Protein AF-A0A4Q9QMV2-F1 (afdb_monomer)

Foldseek 3Di:
DPPPCLLLNVLLVVLVVVLVVVVVVVVVVCVVDPLSVVLCCLCVVQQVVLLVVLVVLCVCCVVPVVSPVVSLVSLVSNVVSVVCSVVSNCVSCVVCVVVCVVPVVVVVCCVPPVSVVVSLVVSLVVLLPDDLVSLVVSLVVLVVVLVVLVVVLCVQLPVCVPVPLPLLVVLSVVCVVCVDPDDPVSVVSNSVSVVNNVVNVVSVVVSVSSVSSSVSSVVSSVVNVVVVVVD

pLDDT: mean 80.27, std 11.04, range [35.19, 93.5]

Organism: NCBI:txid2487519

Structure (mmCIF, N/CA/C/O backbone):
data_AF-A0A4Q9QMV2-F1
#
_entry.id   AF-A0A4Q9QMV2-F1
#
loop_
_atom_site.group_PDB
_atom_site.id
_atom_site.type_symbol
_atom_site.label_atom_id
_atom_site.label_alt_id
_atom_site.label_comp_id
_atom_site.label_asym_id
_atom_site.label_entity_id
_atom_site.label_seq_id
_atom_site.pdbx_PDB_ins_code
_atom_site.Cartn_x
_atom_site.Cartn_y
_atom_site.Cartn_z
_atom_site.occupancy
_atom_site.B_iso_or_equiv
_atom_site.auth_seq_id
_atom_site.auth_comp_id
_atom_site.auth_asym_id
_atom_site.auth_atom_id
_atom_site.pdbx_PDB_model_num
ATOM 1 N N . MET A 1 1 ? 7.673 20.389 24.199 1.00 35.19 1 MET A N 1
ATOM 2 C CA . MET A 1 1 ? 6.347 20.151 24.806 1.00 35.19 1 MET A CA 1
ATOM 3 C C . MET A 1 1 ? 5.852 18.807 24.309 1.00 35.19 1 MET A C 1
ATOM 5 O O . MET A 1 1 ? 5.567 18.690 23.125 1.00 35.19 1 MET A O 1
ATOM 9 N N . GLN A 1 2 ? 5.853 17.776 25.157 1.00 37.12 2 GLN A N 1
ATOM 10 C CA . GLN A 1 2 ? 5.123 16.549 24.834 1.00 37.12 2 GLN A CA 1
ATOM 11 C C . GLN A 1 2 ? 3.634 16.912 24.875 1.00 37.12 2 GLN A C 1
ATOM 13 O O . GLN A 1 2 ? 3.210 17.491 25.878 1.00 37.12 2 GLN A O 1
ATOM 18 N N . PRO A 1 3 ? 2.860 16.695 23.799 1.00 46.28 3 PRO A N 1
ATOM 19 C CA . PRO A 1 3 ? 1.433 16.962 23.852 1.00 46.28 3 PRO A CA 1
ATOM 20 C C . PRO A 1 3 ? 0.854 16.076 24.954 1.00 46.28 3 PRO A C 1
ATOM 22 O O . PRO A 1 3 ? 1.183 14.891 25.011 1.00 46.28 3 PRO A O 1
ATOM 25 N N . SER A 1 4 ? 0.040 16.647 25.842 1.00 52.25 4 SER A N 1
ATOM 26 C CA . SER A 1 4 ? -0.805 15.873 26.747 1.00 52.25 4 SER A CA 1
ATOM 27 C C . SER A 1 4 ? -1.540 14.839 25.897 1.00 52.25 4 SER A C 1
ATOM 29 O O . SER A 1 4 ? -2.372 15.190 25.058 1.00 52.25 4 SER A O 1
ATOM 31 N N . SER A 1 5 ? -1.134 13.575 25.998 1.00 63.78 5 SER A N 1
ATOM 32 C CA . SER A 1 5 ? -1.599 12.532 25.095 1.00 63.78 5 SER A CA 1
ATOM 33 C C . SER A 1 5 ? -3.078 12.310 25.368 1.00 63.78 5 SER A C 1
ATOM 35 O O . SER A 1 5 ? -3.442 11.721 26.385 1.00 63.78 5 SER A O 1
ATOM 37 N N . ASN A 1 6 ? -3.930 12.852 24.491 1.00 81.38 6 ASN A N 1
ATOM 38 C CA . ASN A 1 6 ? -5.373 12.655 24.546 1.00 81.38 6 ASN A CA 1
ATOM 39 C C . ASN A 1 6 ? -5.628 11.147 24.736 1.00 81.38 6 ASN A C 1
ATOM 41 O O . ASN A 1 6 ? -5.104 10.360 23.941 1.00 81.38 6 ASN A O 1
ATOM 45 N N . PRO A 1 7 ? -6.376 10.732 25.774 1.00 85.12 7 PRO A N 1
ATOM 46 C CA . PRO A 1 7 ? -6.532 9.322 26.120 1.00 85.12 7 PRO A CA 1
ATOM 47 C C . PRO A 1 7 ? -7.096 8.498 24.955 1.00 85.12 7 PRO A C 1
ATOM 49 O O . PRO A 1 7 ? -6.697 7.350 24.780 1.00 85.12 7 PRO A O 1
ATOM 52 N N . PHE A 1 8 ? -7.911 9.107 24.085 1.00 86.88 8 PHE A N 1
ATOM 53 C CA . PHE A 1 8 ? -8.345 8.505 22.823 1.00 86.88 8 PHE A CA 1
ATOM 54 C C . PHE A 1 8 ? -7.158 8.141 21.918 1.00 86.88 8 PHE A C 1
ATOM 56 O O . PHE A 1 8 ? -7.033 7.001 21.487 1.00 86.88 8 PHE A O 1
ATOM 63 N N . ILE A 1 9 ? -6.248 9.086 21.665 1.00 87.25 9 ILE A N 1
ATOM 64 C CA . ILE A 1 9 ? -5.079 8.872 20.797 1.00 87.25 9 ILE A CA 1
ATOM 65 C C . ILE A 1 9 ? -4.132 7.825 21.386 1.00 87.25 9 ILE A C 1
ATOM 67 O O . ILE A 1 9 ? -3.586 7.022 20.633 1.00 87.25 9 ILE A O 1
ATOM 71 N N . THR A 1 10 ? -3.971 7.797 22.710 1.00 88.88 10 THR A N 1
ATOM 72 C CA . THR A 1 10 ? -3.172 6.772 23.397 1.00 88.88 10 THR A CA 1
ATOM 73 C C . THR A 1 10 ? -3.742 5.376 23.149 1.00 88.88 10 THR A C 1
ATOM 75 O O . THR A 1 10 ? -3.008 4.496 22.713 1.00 88.88 10 THR A O 1
ATOM 78 N N . ILE A 1 11 ? -5.060 5.194 23.299 1.00 88.50 11 ILE A N 1
ATOM 79 C CA . ILE A 1 11 ? -5.712 3.899 23.048 1.00 88.50 11 ILE A CA 1
ATOM 80 C C . ILE A 1 11 ? -5.568 3.482 21.575 1.00 88.50 11 ILE A C 1
ATOM 82 O O . ILE A 1 11 ? -5.272 2.325 21.284 1.00 88.50 11 ILE A O 1
ATOM 86 N N . LEU A 1 12 ? -5.714 4.415 20.625 1.00 89.50 12 LEU A N 1
ATOM 87 C CA . LEU A 1 12 ? -5.486 4.117 19.204 1.00 89.50 12 LEU A CA 1
ATOM 88 C C . LEU A 1 12 ? -4.028 3.720 18.922 1.00 89.50 12 LEU A C 1
ATOM 90 O O . LEU A 1 12 ? -3.780 2.834 18.098 1.00 89.50 12 LEU A O 1
ATOM 94 N N . ALA A 1 13 ? -3.069 4.359 19.594 1.00 88.56 13 ALA A N 1
ATOM 95 C CA . ALA A 1 13 ? -1.656 4.024 19.478 1.00 88.56 13 ALA A CA 1
ATOM 96 C C . ALA A 1 13 ? -1.349 2.632 20.056 1.00 88.56 13 ALA A C 1
ATOM 98 O O . ALA A 1 13 ? -0.568 1.890 19.456 1.00 88.56 13 ALA A O 1
ATOM 99 N N . ASP A 1 14 ? -1.990 2.251 21.161 1.00 89.81 14 ASP A N 1
ATOM 100 C CA . ASP A 1 14 ? -1.838 0.928 21.775 1.00 89.81 14 ASP A CA 1
ATOM 101 C C . ASP A 1 14 ? -2.396 -0.179 20.869 1.00 89.81 14 ASP A C 1
ATOM 103 O O . ASP A 1 14 ? -1.679 -1.143 20.573 1.00 89.81 14 ASP A O 1
ATOM 107 N N . ILE A 1 15 ? -3.592 0.027 20.295 1.00 88.56 15 ILE A N 1
ATOM 108 C CA . ILE A 1 15 ? -4.160 -0.845 19.249 1.00 88.56 15 ILE A CA 1
ATOM 109 C C . ILE A 1 15 ? -3.157 -1.010 18.100 1.00 88.56 15 ILE A C 1
ATOM 111 O O . ILE A 1 15 ? -2.916 -2.117 17.610 1.00 88.56 15 ILE A O 1
ATOM 115 N N . GLU A 1 16 ? -2.535 0.089 17.664 1.00 87.81 16 GLU A N 1
ATOM 116 C CA . GLU A 1 16 ? -1.532 0.058 16.606 1.00 87.81 16 GLU A CA 1
ATOM 117 C C . GLU A 1 16 ? -0.294 -0.766 16.983 1.00 87.81 16 GLU A C 1
ATOM 119 O O . GLU A 1 16 ? 0.199 -1.546 16.157 1.00 87.81 16 GLU A O 1
ATOM 124 N N . GLN A 1 17 ? 0.236 -0.586 18.189 1.00 88.7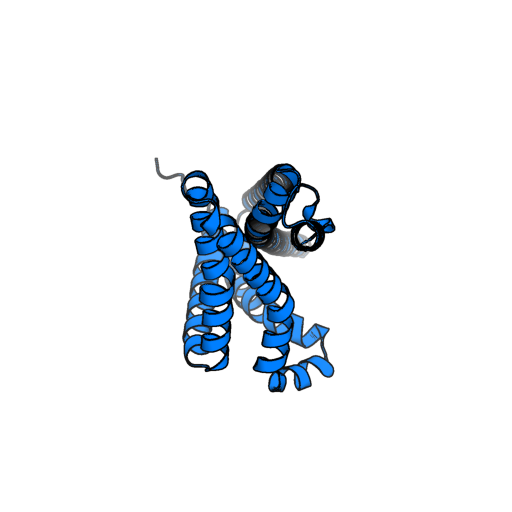5 17 GLN A N 1
ATOM 125 C CA . GLN A 1 17 ? 1.425 -1.300 18.635 1.00 88.75 17 GLN A CA 1
ATOM 126 C C . GLN A 1 17 ? 1.166 -2.796 18.786 1.00 88.75 17 GLN A C 1
ATOM 128 O O . GLN A 1 17 ? 2.011 -3.603 18.380 1.00 88.75 17 GLN A O 1
ATOM 133 N N . GLU A 1 18 ? 0.020 -3.180 19.341 1.00 88.31 18 GLU A N 1
ATOM 134 C CA . GLU A 1 18 ? -0.345 -4.582 19.508 1.00 88.31 18 GLU A CA 1
ATOM 135 C C . GLU A 1 18 ? -0.557 -5.267 18.155 1.00 88.31 18 GLU A C 1
ATOM 137 O O . GLU A 1 18 ? -0.004 -6.343 17.901 1.00 88.31 18 GLU A O 1
ATOM 142 N N . ASP A 1 19 ? -1.211 -4.584 17.214 1.00 85.81 19 ASP A N 1
ATOM 143 C CA . ASP A 1 19 ? -1.347 -5.082 15.850 1.00 85.81 19 ASP A CA 1
ATOM 144 C C . ASP A 1 19 ? 0.027 -5.201 15.151 1.00 85.81 19 ASP A C 1
ATOM 146 O O . ASP A 1 19 ? 0.323 -6.180 14.464 1.00 85.81 19 ASP A O 1
ATOM 150 N N . ARG A 1 20 ? 0.970 -4.281 15.377 1.00 86.50 20 ARG A N 1
ATOM 151 C CA . ARG A 1 20 ? 2.340 -4.446 14.849 1.00 86.50 20 ARG A CA 1
ATOM 152 C C . ARG A 1 20 ? 3.056 -5.659 15.454 1.00 86.50 20 ARG A C 1
ATOM 154 O O . ARG A 1 20 ? 3.740 -6.381 14.721 1.00 86.50 20 ARG A O 1
ATOM 161 N N . LYS A 1 21 ? 2.900 -5.911 16.758 1.00 87.12 21 LYS A N 1
ATOM 162 C CA . LYS A 1 21 ? 3.510 -7.063 17.450 1.00 87.12 21 LYS A CA 1
ATOM 163 C C . LYS A 1 21 ? 2.973 -8.385 16.908 1.00 87.12 21 LYS A C 1
ATOM 165 O O . LYS A 1 21 ? 3.770 -9.260 16.567 1.00 87.12 21 LYS A O 1
ATOM 170 N N . LEU A 1 22 ? 1.659 -8.503 16.744 1.00 84.75 22 LEU A N 1
ATOM 171 C CA . LEU A 1 22 ? 1.045 -9.715 16.212 1.00 84.75 22 LEU A CA 1
ATOM 172 C C . LEU A 1 22 ? 1.383 -9.931 14.717 1.00 84.75 22 LEU A C 1
ATOM 174 O O . LEU A 1 22 ? 1.586 -11.074 14.306 1.00 84.75 22 LEU A O 1
ATOM 178 N N . ILE A 1 23 ? 1.537 -8.865 13.899 1.00 83.44 23 ILE A N 1
ATOM 179 C CA . ILE A 1 23 ? 2.041 -8.995 12.506 1.00 83.44 23 ILE A CA 1
ATOM 180 C C . ILE A 1 23 ? 3.444 -9.587 12.551 1.00 83.44 23 ILE A C 1
ATOM 182 O O . ILE A 1 23 ? 3.756 -10.509 11.797 1.00 83.44 23 ILE A O 1
ATOM 186 N N . LYS A 1 24 ? 4.297 -9.047 13.426 1.00 85.06 24 LYS A N 1
ATOM 187 C CA . LYS A 1 24 ? 5.684 -9.481 13.546 1.00 85.06 24 LYS A CA 1
ATOM 188 C C . LYS A 1 24 ? 5.767 -10.954 13.949 1.00 85.06 24 LYS A C 1
ATOM 190 O O . LYS A 1 24 ? 6.481 -11.693 13.284 1.00 85.06 24 LYS A O 1
ATOM 195 N N . GLN A 1 25 ? 4.985 -11.385 14.940 1.00 84.81 25 GLN A N 1
ATOM 196 C CA . GLN A 1 25 ? 4.924 -12.786 15.370 1.00 84.81 25 GLN A CA 1
ATOM 197 C C . GLN A 1 25 ? 4.447 -13.723 14.254 1.00 84.81 25 GLN A C 1
ATOM 199 O O . GLN A 1 25 ? 5.103 -14.728 13.987 1.00 84.81 25 GLN A O 1
ATOM 204 N N . LYS A 1 26 ? 3.363 -13.369 13.546 1.00 81.38 26 LYS A N 1
ATOM 205 C CA . LYS A 1 26 ? 2.877 -14.152 12.398 1.00 81.38 26 LYS A CA 1
ATOM 206 C C . LYS A 1 26 ? 3.952 -14.269 11.316 1.00 81.38 26 LYS A C 1
ATOM 208 O O . LYS A 1 26 ? 4.245 -15.368 10.855 1.00 81.38 26 LYS A O 1
ATOM 213 N N . ARG A 1 27 ? 4.593 -13.149 10.968 1.00 79.38 27 ARG A N 1
ATOM 214 C CA . ARG A 1 27 ? 5.680 -13.123 9.984 1.00 79.38 27 ARG A CA 1
ATOM 215 C C . ARG A 1 27 ? 6.865 -13.977 10.428 1.00 79.38 27 ARG A C 1
ATOM 217 O O . ARG A 1 27 ? 7.473 -14.643 9.600 1.00 79.38 27 ARG A O 1
ATOM 224 N N . ASP A 1 28 ? 7.207 -13.956 11.711 1.00 83.31 28 ASP A N 1
ATOM 225 C CA . ASP A 1 28 ? 8.304 -14.757 12.252 1.00 83.31 28 ASP A CA 1
ATOM 226 C 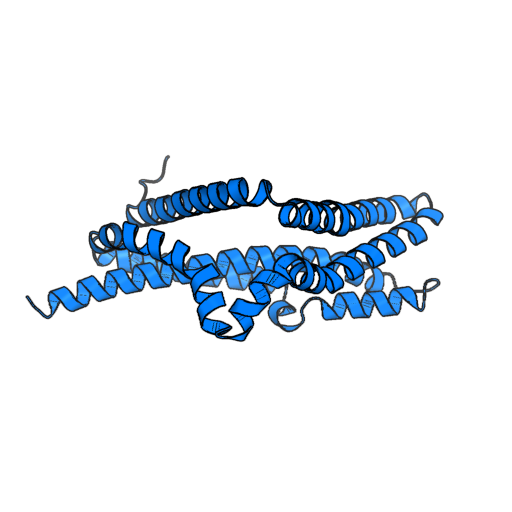C . ASP A 1 28 ? 7.987 -16.264 12.222 1.00 83.31 28 ASP A C 1
ATOM 228 O O . ASP A 1 28 ? 8.883 -17.054 11.929 1.00 83.31 28 ASP A O 1
ATOM 232 N N . GLY A 1 29 ? 6.719 -16.659 12.386 1.00 79.94 29 GLY A N 1
ATOM 233 C CA . GLY A 1 29 ? 6.260 -18.033 12.143 1.00 79.94 29 GLY A CA 1
ATOM 234 C C . GLY A 1 29 ? 6.313 -18.432 10.663 1.00 79.94 29 GLY A C 1
ATOM 235 O O . GLY A 1 29 ? 6.869 -19.475 10.312 1.00 79.94 29 GLY A O 1
ATOM 236 N N . GLU A 1 30 ? 5.812 -17.572 9.772 1.00 77.75 30 GLU A N 1
ATOM 237 C CA . GLU A 1 30 ? 5.759 -17.831 8.325 1.00 77.75 30 GLU A CA 1
ATOM 238 C C . GLU A 1 30 ? 7.142 -17.884 7.665 1.00 77.75 30 GLU A C 1
ATOM 240 O O . GLU A 1 30 ? 7.317 -18.628 6.698 1.00 77.75 30 GLU A O 1
ATOM 245 N N . LYS A 1 31 ? 8.142 -17.170 8.205 1.00 76.88 31 LYS A N 1
ATOM 246 C CA . LYS A 1 31 ? 9.538 -17.184 7.724 1.00 76.88 31 LYS A CA 1
ATOM 247 C C . LYS A 1 31 ? 10.151 -18.580 7.634 1.00 76.88 31 LYS A C 1
ATOM 249 O O . LYS A 1 31 ? 11.047 -18.792 6.816 1.00 76.88 31 LYS A O 1
ATOM 254 N N . SER A 1 32 ? 9.688 -19.514 8.462 1.00 72.56 32 SER A N 1
ATOM 255 C CA . SER A 1 32 ? 10.146 -20.907 8.447 1.00 72.56 32 SER A CA 1
ATOM 256 C C . SER A 1 32 ? 9.692 -21.671 7.192 1.00 72.56 32 SER A C 1
ATOM 258 O O . SER A 1 32 ? 10.317 -22.654 6.788 1.00 72.56 32 SER A O 1
ATOM 260 N N . THR A 1 33 ? 8.649 -21.187 6.515 1.00 81.69 33 THR A N 1
ATOM 261 C CA . THR A 1 33 ? 8.032 -21.856 5.369 1.00 81.69 33 THR A CA 1
ATOM 262 C C . THR A 1 33 ? 8.835 -21.617 4.090 1.00 81.69 33 THR A C 1
ATOM 264 O O . THR A 1 33 ? 9.252 -20.498 3.780 1.00 81.69 33 THR A O 1
ATOM 267 N N . SER A 1 34 ? 9.019 -22.664 3.279 1.00 77.69 34 SER A N 1
ATOM 268 C CA . SER A 1 34 ? 9.632 -22.534 1.945 1.00 77.69 34 SER A CA 1
ATOM 269 C C . SER A 1 34 ? 8.857 -21.550 1.054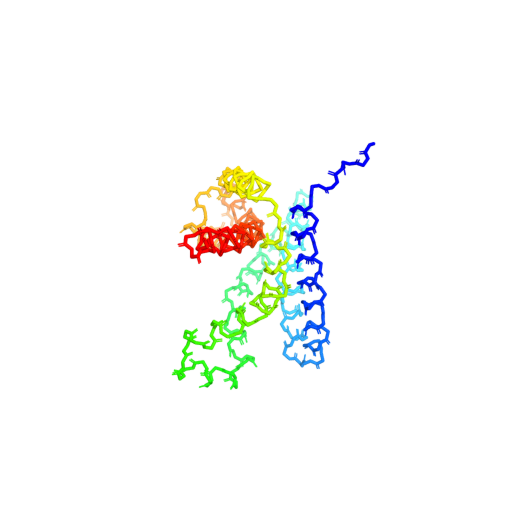 1.00 77.69 34 SER A C 1
ATOM 271 O O . SER A 1 34 ? 9.473 -20.720 0.388 1.00 77.69 34 SER A O 1
ATOM 273 N N . ALA A 1 35 ? 7.522 -21.558 1.145 1.00 79.88 35 ALA A N 1
ATOM 274 C CA . ALA A 1 35 ? 6.646 -20.654 0.407 1.00 79.88 35 ALA A CA 1
ATOM 275 C C . ALA A 1 35 ? 6.961 -19.167 0.665 1.00 79.88 35 ALA A C 1
ATOM 277 O O . ALA A 1 35 ? 7.129 -18.389 -0.273 1.00 79.88 35 ALA A O 1
ATOM 278 N N . TYR A 1 36 ? 7.143 -18.789 1.935 1.00 81.12 36 TYR A N 1
ATOM 279 C CA . TYR A 1 36 ? 7.499 -17.420 2.310 1.00 81.12 36 TYR A CA 1
ATOM 280 C C . TYR A 1 36 ? 8.844 -16.998 1.715 1.00 81.12 36 TYR A C 1
ATOM 282 O O . TYR A 1 36 ? 8.963 -15.900 1.180 1.00 81.12 36 TYR A O 1
ATOM 290 N N . ARG A 1 37 ? 9.865 -17.866 1.773 1.00 83.62 37 ARG A N 1
ATOM 291 C CA . ARG A 1 37 ? 11.194 -17.555 1.218 1.00 83.62 37 ARG A CA 1
ATOM 292 C C . ARG A 1 37 ? 11.129 -17.333 -0.290 1.00 83.62 37 ARG A C 1
ATOM 294 O O . ARG A 1 37 ? 11.682 -16.349 -0.769 1.00 83.62 37 ARG A O 1
ATOM 301 N N . VAL A 1 38 ? 10.436 -18.208 -1.019 1.00 83.75 38 VAL A N 1
ATOM 302 C CA . VAL A 1 38 ? 10.252 -18.075 -2.472 1.00 83.75 38 VAL A CA 1
ATOM 303 C C . VAL A 1 38 ? 9.509 -16.779 -2.800 1.00 83.75 38 VAL A C 1
ATOM 305 O O . VAL A 1 38 ? 10.007 -15.986 -3.593 1.00 83.75 38 VAL A O 1
ATOM 308 N N . GLY A 1 39 ? 8.378 -16.510 -2.139 1.00 83.50 39 GLY A N 1
ATOM 309 C CA . GLY A 1 39 ? 7.616 -15.274 -2.342 1.00 83.50 39 GLY A CA 1
ATOM 310 C C . GLY A 1 39 ? 8.429 -14.017 -2.021 1.00 83.50 39 GLY A C 1
ATOM 311 O O . GLY A 1 39 ? 8.431 -13.066 -2.800 1.00 83.50 39 GLY A O 1
ATOM 312 N N . PHE A 1 40 ? 9.190 -14.037 -0.923 1.00 85.75 40 PHE A N 1
ATOM 313 C CA . PHE A 1 40 ? 10.069 -12.941 -0.523 1.00 85.75 40 PHE A CA 1
ATOM 314 C C . PHE A 1 40 ? 11.148 -12.657 -1.573 1.00 85.75 40 PHE A C 1
ATOM 316 O O . PHE A 1 40 ? 11.318 -11.502 -1.957 1.00 85.75 40 PHE A O 1
ATOM 323 N N . TRP A 1 41 ? 11.850 -13.681 -2.069 1.00 86.56 41 TRP A N 1
ATOM 324 C CA . TRP A 1 41 ? 12.881 -13.514 -3.101 1.00 86.56 41 TRP A CA 1
ATOM 325 C C . TRP A 1 41 ? 12.300 -13.065 -4.445 1.00 86.56 41 TRP A C 1
ATOM 327 O O . TRP A 1 41 ? 12.878 -12.192 -5.090 1.00 86.56 41 TRP A O 1
ATOM 337 N N . VAL A 1 42 ? 11.144 -13.598 -4.848 1.00 86.88 42 VAL A N 1
ATOM 338 C CA . VAL A 1 42 ? 10.453 -13.173 -6.077 1.00 86.88 42 VAL A CA 1
ATOM 339 C C . VAL A 1 42 ? 10.007 -11.714 -5.975 1.00 86.88 42 VAL A C 1
ATOM 341 O O . VAL A 1 42 ? 10.194 -10.950 -6.918 1.00 86.88 42 VAL A O 1
ATOM 344 N N . PHE A 1 43 ? 9.463 -11.293 -4.834 1.00 85.44 43 PHE A N 1
ATOM 345 C CA . PHE A 1 43 ? 9.015 -9.915 -4.654 1.00 85.44 43 PHE A CA 1
ATOM 346 C C . PHE A 1 43 ? 10.190 -8.936 -4.506 1.00 85.44 43 PHE A C 1
ATOM 348 O O . PHE A 1 43 ? 10.294 -7.972 -5.260 1.00 85.44 43 PHE A O 1
ATOM 355 N N . TRP A 1 44 ? 11.102 -9.172 -3.561 1.00 87.25 44 TRP A N 1
ATOM 356 C CA . TRP A 1 44 ? 12.196 -8.238 -3.283 1.00 87.25 44 TRP A CA 1
ATOM 357 C C . TRP A 1 44 ? 13.328 -8.323 -4.299 1.00 87.25 44 TRP A C 1
ATOM 359 O O . TRP A 1 44 ? 13.789 -7.294 -4.779 1.00 87.25 44 TRP A O 1
ATOM 369 N N . GLY A 1 45 ? 13.783 -9.527 -4.638 1.00 84.81 45 GLY A N 1
ATOM 370 C CA . GLY A 1 45 ? 14.844 -9.710 -5.628 1.00 84.81 45 GLY A CA 1
ATOM 371 C C . GLY A 1 45 ? 14.315 -9.546 -7.048 1.00 84.81 45 GLY A C 1
ATOM 372 O O . GLY A 1 45 ? 14.880 -8.801 -7.844 1.00 84.81 45 GLY A O 1
ATOM 373 N N . GLY A 1 46 ? 13.200 -10.214 -7.341 1.00 85.75 46 GLY A N 1
ATOM 374 C CA . GLY A 1 46 ? 12.596 -10.208 -8.665 1.00 85.75 46 GLY A CA 1
ATOM 375 C C . GLY A 1 46 ? 11.957 -8.868 -9.014 1.00 85.75 46 GLY A C 1
ATOM 376 O O . GLY A 1 46 ? 12.409 -8.221 -9.949 1.00 85.75 46 GLY A O 1
ATOM 377 N N . PHE A 1 47 ? 10.931 -8.426 -8.288 1.00 86.81 47 PHE A N 1
ATOM 378 C CA . PHE A 1 47 ? 10.215 -7.193 -8.631 1.00 86.81 47 PHE A CA 1
ATOM 379 C C . PHE A 1 47 ? 10.977 -5.921 -8.218 1.00 86.81 47 PHE A C 1
ATOM 381 O O . PHE A 1 47 ? 11.350 -5.128 -9.084 1.00 86.81 47 PHE A O 1
ATOM 388 N N . VAL A 1 48 ? 11.237 -5.731 -6.919 1.00 87.62 48 VAL A N 1
ATOM 389 C CA . VAL A 1 48 ? 11.852 -4.491 -6.401 1.00 87.62 48 VAL A CA 1
ATOM 390 C C . VAL A 1 48 ? 13.291 -4.339 -6.894 1.00 87.62 48 VAL A C 1
ATOM 392 O O . VAL A 1 48 ? 13.681 -3.258 -7.333 1.00 87.62 48 VAL A O 1
ATOM 395 N N . GLY A 1 49 ? 14.069 -5.423 -6.866 1.00 89.25 49 GLY A N 1
ATOM 396 C CA . GLY A 1 49 ? 15.451 -5.443 -7.333 1.00 89.25 49 GLY A CA 1
ATOM 397 C C . GLY A 1 49 ? 15.567 -5.107 -8.817 1.00 89.25 49 GLY A C 1
ATOM 398 O O . GLY A 1 49 ? 16.323 -4.205 -9.174 1.00 89.25 49 GLY A O 1
ATOM 399 N N . SER A 1 50 ? 14.782 -5.764 -9.682 1.00 90.19 50 SER A N 1
ATOM 400 C CA . SER A 1 50 ? 14.805 -5.455 -11.122 1.00 90.19 50 SER A CA 1
ATOM 401 C C . SER A 1 50 ? 14.347 -4.029 -11.422 1.00 90.19 50 SER A C 1
ATOM 403 O O . SER A 1 50 ? 14.970 -3.370 -12.251 1.00 90.19 50 SER A O 1
ATOM 405 N N . LEU A 1 51 ? 13.330 -3.517 -10.717 1.00 89.12 51 LEU A N 1
ATOM 406 C CA . LEU A 1 51 ? 12.861 -2.140 -10.879 1.00 89.12 51 LEU A CA 1
ATOM 407 C C . LEU A 1 51 ? 13.942 -1.127 -10.482 1.00 89.12 51 LEU A C 1
ATOM 409 O O . LEU A 1 51 ? 14.210 -0.183 -11.221 1.00 89.12 51 LEU A O 1
ATOM 413 N N . ALA A 1 52 ? 14.578 -1.325 -9.326 1.00 90.44 52 ALA A N 1
ATOM 414 C CA . ALA A 1 52 ? 15.611 -0.424 -8.826 1.00 90.44 52 ALA A CA 1
ATOM 415 C C . ALA A 1 52 ? 16.828 -0.398 -9.759 1.00 90.44 52 ALA A C 1
ATOM 417 O O . ALA A 1 52 ? 17.300 0.676 -10.128 1.00 90.44 52 ALA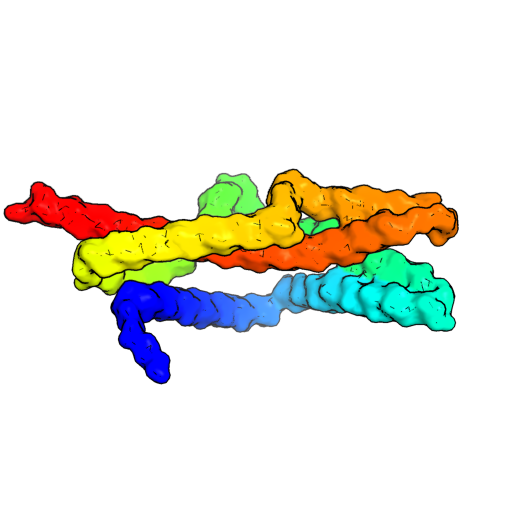 A O 1
ATOM 418 N N . VAL A 1 53 ? 17.302 -1.571 -10.195 1.00 92.31 53 VAL A N 1
ATOM 419 C CA . VAL A 1 53 ? 18.417 -1.657 -11.147 1.00 92.31 53 VAL A CA 1
ATOM 420 C C . VAL A 1 53 ? 18.017 -1.053 -12.494 1.00 92.31 53 VAL A C 1
ATOM 422 O O . VAL A 1 53 ? 18.802 -0.309 -13.072 1.00 92.31 53 VAL A O 1
ATOM 425 N N . SER A 1 54 ? 16.790 -1.287 -12.967 1.00 90.94 54 SER A N 1
ATOM 426 C CA . SER A 1 54 ? 16.267 -0.668 -14.189 1.00 90.94 54 SER A CA 1
ATOM 427 C C . SER A 1 54 ? 16.318 0.863 -14.126 1.00 90.94 54 SER A C 1
ATOM 429 O O . SER A 1 54 ? 16.855 1.488 -15.037 1.00 90.94 54 SER A O 1
ATOM 431 N N . LEU A 1 55 ? 15.856 1.466 -13.025 1.00 89.62 55 LEU A N 1
ATOM 432 C CA . LEU A 1 55 ? 15.899 2.918 -12.816 1.00 89.62 55 LEU A CA 1
ATOM 433 C C . LEU A 1 55 ? 17.332 3.462 -12.799 1.00 89.62 55 LEU A C 1
ATOM 435 O O . LEU A 1 55 ? 17.614 4.478 -13.433 1.00 89.62 55 LEU A O 1
ATOM 439 N N . VAL A 1 56 ? 18.247 2.772 -12.114 1.00 91.50 56 VAL A N 1
ATOM 440 C CA . VAL A 1 56 ? 19.668 3.151 -12.075 1.00 91.50 56 VAL A CA 1
ATOM 441 C C . VAL A 1 56 ? 20.278 3.090 -13.477 1.00 91.50 56 VAL A C 1
ATOM 443 O O . VAL A 1 56 ? 20.932 4.037 -13.908 1.00 91.50 56 VAL A O 1
ATOM 446 N N . LEU A 1 57 ? 20.027 2.015 -14.227 1.00 89.75 57 LEU A N 1
ATOM 447 C CA . LEU A 1 57 ? 20.520 1.872 -15.597 1.00 89.75 57 LEU A CA 1
ATOM 448 C C . LEU A 1 57 ? 19.918 2.915 -16.544 1.00 89.75 57 LEU A C 1
ATOM 450 O O . LEU A 1 57 ? 20.634 3.444 -17.389 1.00 89.75 57 LEU A O 1
ATOM 454 N N . ALA A 1 58 ? 18.632 3.240 -16.392 1.00 86.62 58 ALA A N 1
ATOM 455 C CA . ALA A 1 58 ? 17.976 4.286 -17.169 1.00 86.62 58 ALA A CA 1
ATOM 456 C C . ALA A 1 58 ? 18.595 5.665 -16.898 1.00 86.62 58 ALA A C 1
ATOM 458 O O . ALA A 1 58 ? 18.807 6.428 -17.835 1.00 86.62 58 ALA A O 1
ATOM 459 N N . PHE A 1 59 ? 18.957 5.956 -15.645 1.00 87.44 59 PHE A N 1
ATOM 460 C CA . PHE A 1 59 ? 19.664 7.186 -15.290 1.00 87.44 59 PHE A CA 1
ATOM 461 C C . PHE A 1 59 ? 21.055 7.255 -15.940 1.00 87.44 59 PHE A C 1
ATOM 463 O O . PHE A 1 59 ? 21.422 8.273 -16.522 1.00 87.44 59 PHE A O 1
ATOM 470 N N . PHE A 1 60 ? 21.816 6.155 -15.908 1.00 88.31 60 PHE A N 1
ATOM 471 C CA . PHE A 1 60 ? 23.153 6.104 -16.510 1.00 88.31 60 PHE A CA 1
ATOM 472 C C . PHE A 1 60 ? 23.161 5.983 -18.043 1.00 88.31 60 PHE A C 1
ATOM 474 O O . PHE A 1 60 ? 24.199 6.210 -18.672 1.00 88.31 60 PHE A O 1
ATOM 481 N N . ALA A 1 61 ? 22.019 5.679 -18.663 1.00 85.00 61 ALA A N 1
ATOM 482 C CA . ALA A 1 61 ? 21.892 5.571 -20.113 1.00 85.00 61 ALA A CA 1
ATOM 483 C C . ALA A 1 61 ? 22.215 6.881 -20.852 1.00 85.00 61 ALA A C 1
ATOM 485 O O . ALA A 1 61 ? 22.576 6.834 -22.026 1.00 85.00 61 ALA A O 1
ATOM 486 N N . TRP A 1 62 ? 22.164 8.027 -20.158 1.00 78.44 62 TRP A N 1
ATOM 487 C CA . TRP A 1 62 ? 22.602 9.318 -20.697 1.00 78.44 62 TRP A CA 1
ATOM 488 C C . TRP A 1 62 ? 24.087 9.322 -21.097 1.00 78.44 62 TRP A C 1
ATOM 490 O O . TRP A 1 62 ? 24.464 9.953 -22.081 1.00 78.44 62 TRP A O 1
ATOM 500 N N . TRP A 1 63 ? 24.940 8.602 -20.358 1.00 85.56 63 TRP A N 1
ATOM 501 C CA . TRP A 1 63 ? 26.380 8.515 -20.638 1.00 85.56 63 TRP A CA 1
ATOM 502 C C . TRP A 1 63 ? 26.754 7.304 -21.493 1.00 85.56 63 TRP A C 1
ATOM 504 O O . TRP A 1 63 ? 27.729 7.356 -22.239 1.00 85.56 63 TRP A O 1
ATOM 514 N N . ALA A 1 64 ? 25.993 6.215 -21.394 1.00 86.06 64 ALA A N 1
ATOM 515 C CA . ALA A 1 64 ? 26.228 4.995 -22.155 1.00 86.06 64 ALA A CA 1
ATOM 516 C C . ALA A 1 64 ? 24.903 4.482 -22.747 1.00 86.06 64 ALA A C 1
ATOM 518 O O . ALA A 1 64 ? 24.181 3.733 -22.083 1.00 86.06 64 ALA A O 1
ATOM 519 N N . PRO A 1 65 ? 24.577 4.831 -24.006 1.00 81.00 65 PRO A N 1
ATOM 520 C CA . PRO A 1 65 ? 23.279 4.512 -24.609 1.00 81.00 65 PRO A CA 1
ATOM 521 C C . PRO A 1 65 ? 23.021 3.004 -24.766 1.00 81.00 65 PRO A C 1
ATOM 523 O O . PRO A 1 65 ? 21.873 2.574 -24.861 1.00 81.00 65 PRO A O 1
ATOM 526 N N . SER A 1 66 ? 24.061 2.167 -24.719 1.00 83.25 66 SER A N 1
ATOM 527 C CA . SER A 1 66 ? 23.923 0.706 -24.658 1.00 83.25 66 SER A CA 1
ATOM 528 C C . SER A 1 66 ? 23.171 0.221 -23.408 1.00 83.25 66 SER A C 1
ATOM 530 O O . SER A 1 66 ? 22.496 -0.809 -23.467 1.00 83.25 66 SER A O 1
ATOM 532 N N . LEU A 1 67 ? 23.214 0.976 -22.302 1.00 86.81 67 LEU A N 1
ATOM 533 C CA . LEU A 1 67 ? 22.509 0.661 -21.054 1.00 86.81 67 LEU A CA 1
ATOM 534 C C . LEU A 1 67 ? 20.990 0.864 -21.159 1.00 86.81 67 LEU A C 1
ATOM 536 O O . LEU A 1 67 ? 20.250 0.245 -20.394 1.00 86.81 67 LEU A O 1
ATOM 540 N N . ALA A 1 68 ? 20.506 1.661 -22.120 1.00 82.19 68 ALA A N 1
ATOM 541 C CA . ALA A 1 68 ? 19.075 1.915 -22.305 1.00 82.19 68 ALA A CA 1
ATOM 542 C C . ALA A 1 68 ? 18.297 0.632 -22.644 1.00 82.19 68 ALA A C 1
ATOM 544 O O . ALA A 1 68 ? 17.211 0.387 -22.126 1.00 82.19 68 ALA A O 1
ATOM 545 N N . LYS A 1 69 ? 18.872 -0.242 -23.480 1.00 84.50 69 LYS A N 1
ATOM 546 C CA . LYS A 1 69 ? 18.238 -1.526 -23.820 1.00 84.50 69 LYS A CA 1
ATOM 547 C C . LYS A 1 69 ? 18.159 -2.434 -22.592 1.00 84.50 69 LYS A C 1
ATOM 549 O O . LYS A 1 69 ? 17.131 -3.063 -22.354 1.00 84.50 69 LYS A O 1
ATOM 554 N N . ALA A 1 70 ? 19.220 -2.459 -21.784 1.00 87.56 70 ALA A N 1
ATOM 555 C CA . ALA A 1 70 ? 19.261 -3.244 -20.554 1.00 87.56 70 ALA A CA 1
ATOM 556 C C . ALA A 1 70 ? 18.244 -2.745 -19.511 1.00 87.56 70 ALA A C 1
ATOM 558 O O . ALA A 1 70 ? 17.568 -3.563 -18.887 1.00 87.56 70 ALA A O 1
ATOM 559 N N . SER A 1 71 ? 18.082 -1.425 -19.353 1.00 88.81 71 SER A N 1
ATOM 560 C CA . SER A 1 71 ? 17.104 -0.860 -18.417 1.00 88.81 71 SER A CA 1
ATOM 561 C C . SER A 1 71 ? 15.671 -1.225 -18.802 1.00 88.81 71 SER A C 1
ATOM 563 O O . SER A 1 71 ? 14.922 -1.704 -17.948 1.00 88.81 71 SER A O 1
ATOM 565 N N . ILE A 1 72 ? 15.319 -1.110 -20.087 1.00 85.25 72 ILE A N 1
ATOM 566 C CA . ILE A 1 72 ? 13.993 -1.478 -20.603 1.00 85.25 72 ILE A CA 1
ATOM 567 C C . ILE A 1 72 ? 13.718 -2.972 -20.387 1.00 85.25 72 ILE A C 1
ATOM 569 O O . ILE A 1 72 ? 12.641 -3.327 -19.915 1.00 85.25 72 ILE A O 1
ATOM 573 N N . VAL A 1 73 ? 14.685 -3.855 -20.662 1.00 87.75 73 VAL A N 1
ATOM 574 C CA . VAL A 1 73 ? 14.527 -5.304 -20.428 1.00 87.75 73 VAL A CA 1
ATOM 575 C C . VAL A 1 73 ? 14.283 -5.614 -18.949 1.00 87.75 73 VAL A C 1
ATOM 577 O O . VAL A 1 73 ? 13.418 -6.429 -18.626 1.00 87.75 73 VAL A O 1
ATOM 580 N N . LEU A 1 74 ? 14.987 -4.946 -18.032 1.00 89.00 74 LEU A N 1
ATOM 581 C CA . LEU A 1 74 ? 14.728 -5.114 -16.600 1.00 89.00 74 LEU A CA 1
ATOM 582 C C . LEU A 1 74 ? 13.364 -4.549 -16.179 1.00 89.00 74 LEU A C 1
ATOM 584 O O . LEU A 1 74 ? 12.703 -5.149 -15.332 1.00 89.00 74 LEU A O 1
ATOM 588 N N . LEU A 1 75 ? 12.915 -3.442 -16.779 1.00 87.75 75 LEU A N 1
ATOM 589 C CA . LEU A 1 75 ? 11.578 -2.900 -16.531 1.00 87.75 75 LEU A CA 1
ATOM 590 C C . LEU A 1 75 ? 10.503 -3.906 -16.969 1.00 87.75 75 LEU A C 1
ATOM 592 O O . LEU A 1 75 ? 9.566 -4.175 -16.219 1.00 87.75 75 LEU A O 1
ATOM 596 N N . LEU A 1 76 ? 10.672 -4.523 -18.142 1.00 86.44 76 LEU A N 1
ATOM 597 C CA . LEU A 1 76 ? 9.794 -5.588 -18.635 1.00 86.44 76 LEU A CA 1
ATOM 598 C C . LEU A 1 76 ? 9.729 -6.773 -17.682 1.00 86.44 76 LEU A C 1
ATOM 600 O O . LEU A 1 76 ? 8.641 -7.268 -17.384 1.00 86.44 76 LEU A O 1
ATOM 604 N N . LEU A 1 77 ? 10.887 -7.202 -17.182 1.00 89.38 77 LEU A N 1
ATOM 605 C CA . LEU A 1 77 ? 10.971 -8.278 -16.207 1.00 89.38 77 LEU A CA 1
ATOM 606 C C . LEU A 1 77 ? 10.195 -7.924 -14.930 1.00 89.38 77 LEU A C 1
ATOM 608 O O . LEU A 1 77 ? 9.417 -8.741 -14.442 1.00 89.38 77 LEU A O 1
ATOM 612 N N . SER A 1 78 ? 10.342 -6.693 -14.436 1.00 87.94 78 SER A N 1
ATOM 613 C CA . SER A 1 78 ? 9.631 -6.183 -13.260 1.00 87.94 78 SER A CA 1
ATOM 614 C C . SER A 1 78 ? 8.105 -6.250 -13.428 1.00 87.94 78 SER A C 1
ATOM 616 O O . SER A 1 78 ? 7.399 -6.812 -12.583 1.00 87.94 78 SER A O 1
ATOM 618 N N . TYR A 1 79 ? 7.592 -5.769 -14.565 1.00 86.00 79 TYR A N 1
ATOM 619 C CA . TYR A 1 79 ? 6.168 -5.848 -14.905 1.00 86.00 79 TYR A CA 1
ATOM 620 C C . TYR A 1 79 ? 5.668 -7.288 -15.054 1.00 86.00 79 TYR A C 1
ATOM 622 O O . TYR A 1 79 ? 4.586 -7.621 -14.563 1.00 86.00 79 TYR A O 1
ATOM 630 N N . GLY A 1 80 ? 6.452 -8.149 -15.708 1.00 86.19 80 GLY A N 1
ATOM 631 C CA . GLY A 1 80 ? 6.131 -9.566 -15.857 1.00 86.19 80 GLY A CA 1
ATOM 632 C C . GLY A 1 80 ? 6.007 -10.263 -14.503 1.00 86.19 80 GLY A C 1
ATOM 633 O O . GLY A 1 80 ? 5.060 -11.014 -14.276 1.00 86.19 80 GLY A O 1
ATOM 634 N N . ILE A 1 81 ? 6.906 -9.949 -13.568 1.00 87.06 81 ILE A N 1
ATOM 635 C CA . ILE A 1 81 ? 6.860 -10.497 -12.212 1.00 87.06 81 ILE A CA 1
ATOM 636 C C . ILE A 1 81 ? 5.608 -10.025 -11.473 1.00 87.06 81 ILE A C 1
ATOM 638 O O . ILE A 1 81 ? 4.953 -10.870 -10.874 1.00 87.06 81 ILE A O 1
ATOM 642 N N . ILE A 1 82 ? 5.215 -8.744 -11.547 1.00 84.00 82 ILE A N 1
ATOM 643 C CA . ILE A 1 82 ? 3.954 -8.273 -10.932 1.00 84.00 82 ILE A CA 1
ATOM 644 C C . ILE A 1 82 ? 2.746 -9.053 -11.464 1.00 84.00 82 ILE A C 1
ATOM 646 O O . ILE A 1 82 ? 1.893 -9.464 -10.679 1.00 84.00 82 ILE A O 1
ATOM 650 N N . LEU A 1 83 ? 2.670 -9.263 -12.781 1.00 83.88 83 LEU A N 1
ATOM 651 C CA . LEU A 1 83 ? 1.563 -9.983 -13.421 1.00 83.88 83 LEU A CA 1
ATOM 652 C C . LEU A 1 83 ? 1.502 -11.454 -12.995 1.00 83.88 83 LEU A C 1
ATOM 654 O O . LEU A 1 83 ? 0.419 -11.995 -12.774 1.00 83.88 83 LEU A O 1
ATOM 658 N N . VAL A 1 84 ? 2.662 -12.097 -12.865 1.00 84.88 84 VAL A N 1
ATOM 659 C CA . VAL A 1 84 ? 2.771 -13.520 -12.522 1.00 84.88 84 VAL A CA 1
ATOM 660 C C . VAL A 1 84 ? 2.724 -13.759 -11.006 1.00 84.88 84 VAL A C 1
ATOM 662 O O . VAL A 1 84 ? 2.340 -14.843 -10.570 1.00 84.88 84 VAL A O 1
ATOM 665 N N . TYR A 1 85 ? 3.037 -12.760 -10.178 1.00 84.12 85 TYR A N 1
ATOM 666 C CA . TYR A 1 85 ? 3.046 -12.858 -8.716 1.00 84.12 85 TYR A CA 1
ATOM 667 C C . TYR A 1 85 ? 1.749 -13.419 -8.098 1.00 84.12 85 TYR A C 1
ATOM 669 O O . TYR A 1 85 ? 1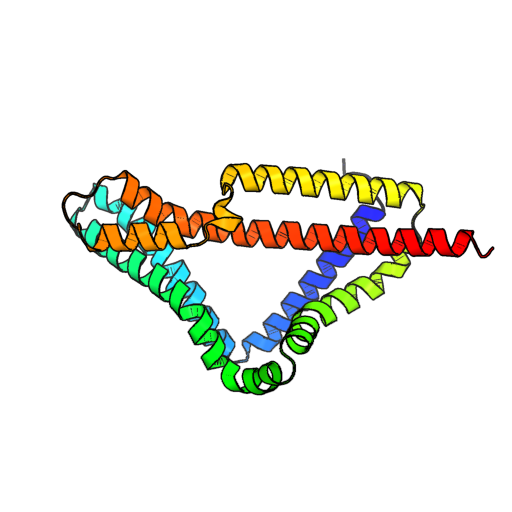.850 -14.354 -7.300 1.00 84.12 85 TYR A O 1
ATOM 677 N N . PRO A 1 86 ? 0.531 -12.950 -8.454 1.00 80.88 86 PRO A N 1
ATOM 678 C CA . PRO A 1 86 ? -0.701 -13.532 -7.915 1.00 80.88 86 PRO A CA 1
ATOM 679 C C . PRO A 1 86 ? -0.893 -15.002 -8.324 1.00 80.88 86 PRO A C 1
ATOM 681 O O . PRO A 1 86 ? -1.386 -15.796 -7.522 1.00 80.88 86 PRO A O 1
ATOM 684 N N . LEU A 1 87 ? -0.455 -15.393 -9.527 1.00 84.88 87 LEU A N 1
ATOM 685 C CA . LEU A 1 87 ? -0.505 -16.785 -9.990 1.00 84.88 87 LEU A CA 1
ATOM 686 C C . LEU A 1 87 ? 0.492 -17.665 -9.228 1.00 84.88 87 LEU A C 1
ATOM 688 O O . LEU A 1 87 ? 0.152 -18.779 -8.832 1.00 84.88 87 LEU A O 1
ATOM 692 N N . LEU A 1 88 ? 1.701 -17.154 -8.976 1.00 83.31 88 LEU A N 1
ATOM 693 C CA . LEU A 1 88 ? 2.697 -17.830 -8.145 1.00 83.31 88 LEU A CA 1
ATOM 694 C C . LEU A 1 88 ? 2.183 -18.026 -6.725 1.00 83.31 88 LEU A C 1
ATOM 696 O O . LEU A 1 88 ? 2.294 -19.129 -6.204 1.00 83.31 88 LEU A O 1
ATOM 700 N N . GLY A 1 89 ? 1.578 -16.999 -6.122 1.00 78.75 89 GLY A N 1
ATOM 701 C CA . GLY A 1 89 ? 0.938 -17.113 -4.813 1.00 78.75 89 GLY A CA 1
ATOM 702 C C . GLY A 1 89 ? -0.129 -18.208 -4.805 1.00 78.75 89 GLY A C 1
ATOM 703 O O . GLY A 1 89 ? -0.072 -19.118 -3.982 1.00 78.75 89 GLY A O 1
ATOM 704 N N . ALA A 1 90 ? -1.045 -18.193 -5.774 1.00 80.19 90 ALA A N 1
ATOM 705 C CA . ALA A 1 90 ? -2.071 -19.226 -5.883 1.00 80.19 90 ALA A CA 1
ATOM 706 C C . ALA A 1 90 ? -1.471 -20.641 -6.021 1.00 80.19 90 ALA A C 1
ATOM 708 O O . ALA A 1 90 ? -1.922 -21.588 -5.380 1.00 80.19 90 ALA A O 1
ATOM 709 N N . TRP A 1 91 ? -0.412 -20.796 -6.813 1.00 82.12 91 TRP A N 1
ATOM 710 C CA . TRP A 1 91 ? 0.252 -22.085 -6.986 1.00 82.12 91 TRP A CA 1
ATOM 711 C C . TRP A 1 91 ? 0.976 -22.560 -5.718 1.00 82.12 91 TRP A C 1
ATOM 713 O O . TRP A 1 91 ? 0.877 -23.731 -5.346 1.00 82.12 91 TRP A O 1
ATOM 723 N N . LEU A 1 92 ? 1.670 -21.653 -5.030 1.00 79.38 92 LEU A N 1
ATOM 724 C CA . LEU A 1 92 ? 2.463 -21.952 -3.836 1.00 79.38 92 LEU A CA 1
ATOM 725 C C . LEU A 1 92 ? 1.575 -22.331 -2.642 1.00 79.38 92 LEU A C 1
ATOM 727 O O . LEU A 1 92 ? 1.924 -23.230 -1.881 1.00 79.38 92 LEU A O 1
ATOM 731 N N . TYR A 1 93 ? 0.404 -21.699 -2.532 1.00 75.69 93 TYR A N 1
ATOM 732 C CA . TYR A 1 93 ? -0.601 -21.955 -1.495 1.00 75.69 93 TYR A CA 1
ATOM 733 C C . TYR A 1 93 ? -1.753 -22.851 -1.990 1.00 75.69 93 TYR A C 1
ATOM 735 O O . TYR A 1 93 ? -2.839 -22.861 -1.411 1.00 75.69 93 TYR A O 1
ATOM 743 N N . ARG A 1 94 ? -1.539 -23.651 -3.047 1.00 76.94 94 ARG A N 1
ATOM 744 C CA . ARG A 1 94 ? -2.588 -24.483 -3.678 1.00 76.94 94 ARG A CA 1
ATOM 745 C C . ARG A 1 94 ? -3.304 -25.447 -2.728 1.00 76.94 94 ARG A C 1
ATOM 747 O O . ARG A 1 94 ? -4.465 -25.773 -2.950 1.00 76.94 94 ARG A O 1
ATOM 754 N N . SER A 1 95 ? -2.629 -25.902 -1.673 1.00 70.56 95 SER A N 1
ATOM 755 C CA . SER A 1 95 ? -3.229 -26.755 -0.640 1.00 70.56 95 SER A CA 1
ATOM 756 C C . SER A 1 95 ? -4.285 -26.020 0.188 1.00 70.56 95 SER A C 1
ATOM 758 O O . SER A 1 95 ? -5.248 -26.637 0.630 1.00 70.56 95 SER A O 1
ATOM 760 N N . GLU A 1 96 ? -4.146 -24.704 0.355 1.00 69.75 96 GLU A N 1
ATOM 761 C CA . GLU A 1 96 ? -5.100 -23.853 1.075 1.00 69.75 96 GLU A CA 1
ATOM 762 C C . GLU A 1 96 ? -6.260 -23.403 0.174 1.00 69.75 96 GLU A C 1
ATOM 764 O O . GLU A 1 96 ? -7.376 -23.193 0.651 1.00 69.75 96 GLU A O 1
ATOM 769 N N . ILE A 1 97 ? -6.047 -23.356 -1.149 1.00 69.06 97 ILE A N 1
ATOM 770 C CA . ILE A 1 97 ? -7.093 -23.029 -2.134 1.00 69.06 97 ILE A CA 1
ATOM 771 C C . ILE A 1 97 ? -8.271 -24.004 -2.060 1.00 69.06 97 ILE A C 1
ATOM 773 O O . ILE A 1 97 ? -9.418 -23.589 -2.224 1.00 69.06 97 ILE A O 1
ATOM 777 N N . GLY A 1 98 ? -8.021 -25.281 -1.755 1.00 66.50 98 GLY A N 1
ATOM 778 C CA . GLY A 1 98 ? -9.090 -26.269 -1.586 1.00 66.50 98 GLY A CA 1
ATOM 779 C C . GLY A 1 98 ? -10.086 -25.905 -0.476 1.00 66.50 98 GLY A C 1
ATOM 780 O O . GLY A 1 98 ? -11.282 -26.164 -0.614 1.00 66.50 98 GLY A O 1
ATOM 781 N N . ALA A 1 99 ? -9.620 -25.255 0.596 1.00 65.06 99 ALA A N 1
ATOM 782 C CA . ALA A 1 99 ? -10.476 -24.754 1.671 1.00 65.06 99 ALA A CA 1
ATOM 783 C C . ALA A 1 99 ? -11.218 -23.471 1.258 1.00 65.06 99 ALA A C 1
ATOM 785 O O . ALA A 1 99 ? -12.404 -23.325 1.553 1.00 65.06 99 ALA A O 1
ATOM 786 N N . ILE A 1 100 ? -10.550 -22.591 0.503 1.00 66.69 100 ILE A N 1
ATOM 787 C CA . ILE A 1 100 ? -11.132 -21.352 -0.039 1.00 66.69 100 ILE A CA 1
ATOM 788 C C . ILE A 1 100 ? -12.268 -21.664 -1.022 1.00 66.69 100 ILE A C 1
ATOM 790 O O . ILE A 1 100 ? -13.281 -20.975 -1.020 1.00 66.69 100 ILE A O 1
ATOM 794 N N . TYR A 1 101 ? -12.161 -22.726 -1.823 1.00 70.31 101 TYR A N 1
ATOM 795 C CA . TYR A 1 101 ? -13.181 -23.055 -2.826 1.00 70.31 101 TYR A CA 1
ATOM 796 C C . TYR A 1 101 ? -14.545 -23.418 -2.215 1.00 70.31 101 TYR A C 1
ATOM 798 O O . TYR A 1 101 ? -15.581 -23.198 -2.836 1.00 70.31 101 TYR A O 1
ATOM 806 N N . ARG A 1 102 ? -14.561 -23.957 -0.988 1.00 75.31 102 ARG A N 1
ATOM 807 C CA . ARG A 1 102 ? -15.806 -24.329 -0.294 1.00 75.31 102 ARG A CA 1
ATOM 808 C C . ARG A 1 102 ? -16.526 -23.127 0.314 1.00 75.31 102 ARG A C 1
ATOM 810 O O . ARG A 1 102 ? -17.750 -23.137 0.382 1.00 75.31 102 ARG A O 1
ATOM 817 N N . ALA A 1 103 ? -15.785 -22.116 0.768 1.00 77.81 103 ALA A N 1
ATOM 818 C CA . ALA A 1 103 ? -16.345 -20.930 1.413 1.00 77.81 103 ALA A CA 1
ATOM 819 C C . ALA A 1 103 ? -15.447 -19.694 1.189 1.00 77.81 103 ALA A C 1
ATOM 821 O O . ALA A 1 103 ? -14.821 -19.205 2.133 1.00 77.81 103 ALA A O 1
ATOM 822 N N . PRO A 1 104 ? -15.383 -19.152 -0.042 1.00 73.50 104 PRO A N 1
ATOM 823 C CA . PRO A 1 104 ? -14.358 -18.177 -0.427 1.00 73.50 104 PRO A CA 1
ATOM 824 C C . PRO A 1 104 ? -14.438 -16.886 0.386 1.00 73.50 104 PRO A C 1
ATOM 826 O O . PRO A 1 104 ? -13.419 -16.370 0.842 1.00 73.50 104 PRO A O 1
ATOM 829 N N . PHE A 1 105 ? -15.656 -16.404 0.642 1.00 74.25 105 PHE A N 1
ATOM 830 C CA . PHE A 1 105 ? -15.879 -15.214 1.458 1.00 74.25 105 PHE A CA 1
ATOM 831 C C . PHE A 1 105 ? -15.553 -15.458 2.931 1.00 74.25 105 PHE A C 1
ATOM 833 O O . PHE A 1 105 ? -14.819 -14.677 3.527 1.00 74.25 105 PHE A O 1
ATOM 840 N N . ALA A 1 106 ? -16.044 -16.552 3.520 1.00 76.62 106 ALA A N 1
ATOM 841 C CA . ALA A 1 106 ? -15.815 -16.839 4.934 1.00 76.62 106 ALA A CA 1
ATOM 842 C C . ALA A 1 106 ? -14.327 -17.066 5.230 1.00 76.62 106 ALA A C 1
ATOM 844 O O . ALA A 1 106 ? -13.805 -16.496 6.181 1.00 76.62 106 ALA A O 1
ATOM 845 N N . SER A 1 107 ? -13.619 -17.827 4.391 1.00 74.88 107 SER A N 1
ATOM 846 C CA . SER A 1 107 ? -12.179 -18.049 4.544 1.00 74.88 107 SER A CA 1
ATOM 847 C C . SER A 1 107 ? -11.380 -16.750 4.429 1.00 74.88 107 SER A C 1
ATOM 849 O O . SER A 1 107 ? -10.477 -16.526 5.233 1.00 74.88 107 SER A O 1
ATOM 851 N N . PHE A 1 108 ? -11.731 -15.866 3.487 1.00 72.69 108 PHE A N 1
ATOM 852 C CA . PHE A 1 108 ? -11.080 -14.561 3.353 1.00 72.69 108 PHE A CA 1
ATOM 853 C C . PHE A 1 108 ? -11.339 -13.655 4.563 1.00 72.69 108 PHE A C 1
ATOM 855 O O . PHE A 1 108 ? -10.413 -13.017 5.068 1.00 72.69 108 PHE A O 1
ATOM 862 N N . LEU A 1 109 ? -12.581 -13.619 5.058 1.00 74.88 109 LEU A N 1
ATOM 863 C CA . LEU A 1 109 ? -12.939 -12.871 6.262 1.00 74.88 109 LEU A CA 1
ATOM 864 C C . LEU A 1 109 ? -12.199 -13.428 7.477 1.00 74.88 109 LEU A C 1
ATOM 866 O O . LEU A 1 109 ? -11.585 -12.666 8.207 1.00 74.88 109 LEU A O 1
ATOM 870 N N . ILE A 1 110 ? -12.168 -14.744 7.667 1.00 77.56 110 ILE A N 1
ATOM 871 C CA . ILE A 1 110 ? -11.477 -15.372 8.798 1.00 77.56 110 ILE A CA 1
ATOM 872 C C . ILE A 1 110 ? -9.976 -15.053 8.763 1.00 77.56 110 ILE A C 1
ATOM 874 O O . ILE A 1 110 ? -9.414 -14.616 9.768 1.00 77.56 110 ILE A O 1
ATOM 878 N N . ALA A 1 111 ? -9.336 -15.194 7.599 1.00 71.31 111 ALA A N 1
ATOM 879 C CA . ALA A 1 111 ? -7.904 -14.950 7.439 1.00 71.31 111 ALA A CA 1
ATOM 880 C C . ALA A 1 111 ? -7.501 -13.489 7.707 1.00 71.31 111 ALA A C 1
ATOM 882 O O . ALA A 1 111 ? -6.400 -13.239 8.208 1.00 71.31 111 ALA A O 1
ATOM 883 N N . ASN A 1 112 ? -8.388 -12.538 7.392 1.00 75.69 112 ASN A N 1
ATOM 884 C CA . ASN A 1 112 ? -8.092 -11.108 7.461 1.00 75.69 112 ASN A CA 1
ATOM 885 C C . ASN A 1 112 ? -8.742 -10.379 8.643 1.00 75.69 112 ASN A C 1
ATOM 887 O O . ASN A 1 112 ? -8.242 -9.325 9.014 1.00 75.69 112 ASN A O 1
ATOM 891 N N . MET A 1 113 ? -9.814 -10.904 9.246 1.00 74.75 113 MET A N 1
ATOM 892 C CA . MET A 1 113 ? -10.594 -10.223 10.290 1.00 74.75 113 MET A CA 1
ATOM 893 C C . MET A 1 113 ? -10.406 -10.796 11.685 1.00 74.75 113 MET A C 1
ATOM 895 O O . MET A 1 113 ? -10.465 -10.015 12.624 1.00 74.75 113 MET A O 1
ATOM 899 N N . VAL A 1 114 ? -10.155 -12.102 11.860 1.00 77.62 114 VAL A N 1
ATOM 900 C CA . VAL A 1 114 ? -10.079 -12.709 13.212 1.00 77.62 114 VAL A CA 1
ATOM 901 C C . VAL A 1 114 ? -9.088 -11.967 14.093 1.00 77.62 114 VAL A C 1
ATOM 903 O O . VAL A 1 114 ? -9.361 -11.650 15.244 1.00 77.62 114 VAL A O 1
ATOM 906 N N . ARG A 1 115 ? -7.933 -11.652 13.521 1.00 77.00 115 ARG A N 1
ATOM 907 C CA . ARG A 1 115 ? -6.862 -11.001 14.246 1.00 77.00 115 ARG A CA 1
ATOM 908 C C . ARG A 1 115 ? -7.161 -9.524 14.554 1.00 77.00 115 ARG A C 1
ATOM 910 O O . ARG A 1 115 ? -7.035 -9.153 15.717 1.00 77.00 115 ARG A O 1
ATOM 917 N N . PRO A 1 116 ? -7.568 -8.691 13.575 1.00 77.06 116 PRO A N 1
ATOM 918 C CA . PRO A 1 116 ? -8.149 -7.384 13.853 1.00 77.06 116 PRO A CA 1
ATOM 919 C C . PRO A 1 116 ? -9.205 -7.393 14.957 1.00 77.06 116 PRO A C 1
ATOM 921 O O . PRO A 1 116 ? -9.098 -6.621 15.901 1.00 77.06 116 PRO A O 1
ATOM 924 N N . LEU A 1 117 ? -10.159 -8.320 14.875 1.00 81.75 117 LEU A N 1
ATOM 925 C CA . LEU A 1 117 ? -11.284 -8.427 15.794 1.00 81.75 117 LEU A CA 1
ATOM 926 C C . LEU A 1 117 ? -10.834 -8.735 17.228 1.00 81.75 117 LEU A C 1
ATOM 928 O O . LEU A 1 117 ? -11.342 -8.122 18.155 1.00 81.75 117 LEU A O 1
ATOM 932 N N . GLN A 1 118 ? -9.852 -9.624 17.411 1.00 82.19 118 GLN A N 1
ATOM 933 C CA . GLN A 1 118 ? -9.291 -9.937 18.733 1.00 82.19 118 GLN A CA 1
ATOM 934 C C . GLN A 1 118 ? -8.650 -8.711 19.398 1.00 82.19 118 GLN A C 1
ATOM 936 O O . GLN A 1 118 ? -8.871 -8.463 20.583 1.00 82.19 118 GLN A O 1
ATOM 941 N N . VAL A 1 119 ? -7.874 -7.928 18.638 1.00 80.94 119 VAL A N 1
ATOM 942 C CA . VAL A 1 119 ? -7.255 -6.691 19.150 1.00 80.94 119 VAL A CA 1
ATOM 943 C C . VAL A 1 119 ? -8.324 -5.638 19.438 1.00 80.94 119 VAL A C 1
ATOM 945 O O . VAL A 1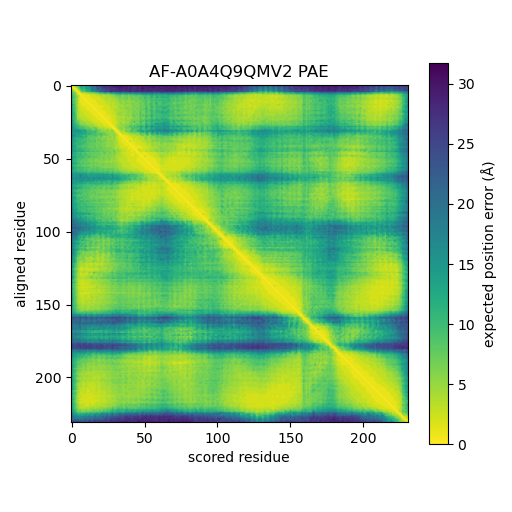 119 ? -8.276 -4.969 20.471 1.00 80.94 119 VAL A O 1
ATOM 948 N N . ASP A 1 120 ? -9.298 -5.507 18.538 1.00 83.75 120 ASP A N 1
ATOM 949 C CA . ASP A 1 120 ? -10.389 -4.542 18.652 1.00 83.75 120 ASP A CA 1
ATOM 950 C C . ASP A 1 120 ? -11.266 -4.837 19.876 1.00 83.75 120 ASP A C 1
ATOM 952 O O . ASP A 1 120 ? -11.579 -3.927 20.641 1.00 83.75 120 ASP A O 1
ATOM 956 N N . GLU A 1 121 ? -11.600 -6.106 20.123 1.00 85.06 121 GLU A N 1
ATOM 957 C CA . GLU A 1 121 ? -12.369 -6.542 21.291 1.00 85.06 121 GLU A CA 1
ATOM 958 C C . GLU A 1 121 ? -11.635 -6.237 22.606 1.00 85.06 121 GLU A C 1
ATOM 960 O O . GLU A 1 121 ? -12.246 -5.738 23.558 1.00 85.06 121 GLU A O 1
ATOM 965 N N . ALA A 1 122 ? -10.316 -6.465 22.652 1.00 84.38 122 ALA A N 1
ATOM 966 C CA . ALA A 1 122 ? -9.498 -6.184 23.831 1.00 84.38 122 ALA A CA 1
ATOM 967 C C . ALA A 1 122 ? -9.506 -4.690 24.214 1.00 84.38 122 ALA A C 1
ATOM 969 O O . ALA A 1 122 ? -9.553 -4.352 25.401 1.00 84.38 122 ALA A O 1
ATOM 970 N N . HIS A 1 123 ? -9.529 -3.793 23.222 1.00 87.19 123 HIS A N 1
ATOM 971 C CA . HIS A 1 123 ? -9.481 -2.341 23.437 1.00 87.19 123 HIS A CA 1
ATOM 972 C C . HIS A 1 123 ? -10.856 -1.664 23.431 1.00 87.19 123 HIS A C 1
ATOM 974 O O . HIS A 1 123 ? -10.982 -0.528 23.897 1.00 87.19 123 HIS A O 1
ATOM 980 N N . LEU A 1 124 ? -11.914 -2.353 22.990 1.00 88.94 124 LEU A N 1
ATOM 981 C CA . LEU A 1 124 ? -13.277 -1.819 22.971 1.00 88.94 124 LEU A CA 1
ATOM 982 C C . LEU A 1 124 ? -13.718 -1.343 24.361 1.00 88.94 124 LEU A C 1
ATOM 984 O O . LEU A 1 124 ? -14.301 -0.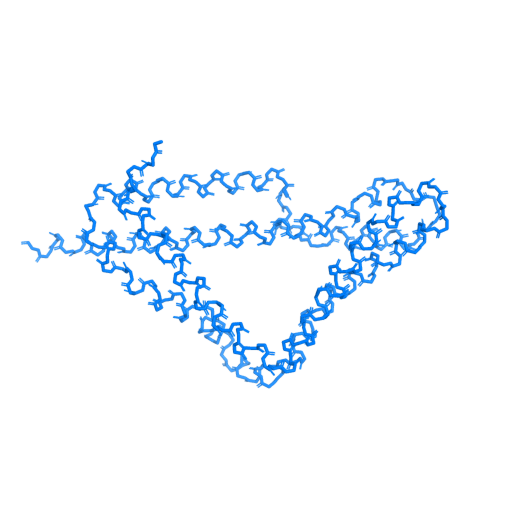269 24.495 1.00 88.94 124 LEU A O 1
ATOM 988 N N . LYS A 1 125 ? -13.388 -2.099 25.417 1.00 86.38 125 LYS A N 1
ATOM 989 C CA . LYS A 1 125 ? -13.717 -1.721 26.803 1.00 86.38 125 LYS A CA 1
ATOM 990 C C . LYS A 1 125 ? -13.053 -0.410 27.227 1.00 86.38 125 LYS A C 1
ATOM 992 O O . LYS A 1 125 ? -13.672 0.373 27.941 1.00 86.38 125 LYS A O 1
ATOM 997 N N . GLN A 1 126 ? -11.823 -0.165 26.777 1.00 86.75 126 GLN A N 1
ATOM 998 C CA . GLN A 1 126 ? -11.088 1.063 27.084 1.00 86.75 126 GLN A CA 1
ATOM 999 C C . GLN A 1 126 ? -11.715 2.264 26.367 1.00 86.75 126 GLN A C 1
ATOM 1001 O O . GLN A 1 126 ? -11.922 3.304 26.986 1.00 86.75 126 GLN A O 1
ATOM 1006 N N . LEU A 1 127 ? -12.109 2.094 25.099 1.00 87.62 127 LEU A N 1
ATOM 1007 C CA . LEU A 1 127 ? -12.820 3.122 24.330 1.00 87.62 127 LEU A CA 1
ATOM 1008 C C . LEU A 1 127 ? -14.196 3.446 24.928 1.00 87.62 127 LEU A C 1
ATOM 1010 O O . LEU A 1 127 ? -14.560 4.614 25.028 1.00 87.62 127 LEU A O 1
ATOM 1014 N N . VAL A 1 128 ? -14.940 2.430 25.378 1.00 89.31 128 VAL A N 1
ATOM 1015 C CA . VAL A 1 128 ? -16.231 2.606 26.070 1.00 89.31 128 VAL A CA 1
ATOM 1016 C C . VAL A 1 128 ? -16.064 3.317 27.420 1.00 89.31 128 VAL A C 1
ATOM 1018 O O . VAL A 1 128 ? -17.011 3.950 27.880 1.00 89.31 128 VAL A O 1
ATOM 1021 N N . GLY A 1 129 ? -14.889 3.250 28.049 1.00 86.69 129 GLY A N 1
ATOM 1022 C CA . GLY A 1 129 ? -14.594 3.954 29.300 1.00 86.69 129 GLY A CA 1
ATOM 1023 C C . GLY A 1 129 ? -14.315 5.454 29.146 1.00 86.69 129 GLY A C 1
ATOM 1024 O O . GLY A 1 129 ? -14.269 6.158 30.153 1.00 86.69 129 GLY A O 1
ATOM 1025 N N . LEU A 1 130 ? -14.127 5.958 27.921 1.00 88.75 130 LEU A N 1
ATOM 1026 C CA . LEU A 1 130 ? -13.849 7.375 27.678 1.00 88.75 130 LEU A CA 1
ATOM 1027 C C . LEU A 1 130 ? -15.106 8.250 27.814 1.00 88.75 130 LEU A C 1
ATOM 1029 O O . LEU A 1 130 ? -16.208 7.795 27.491 1.00 88.75 130 LEU A O 1
ATOM 1033 N N . PRO A 1 131 ? -14.957 9.537 28.188 1.00 89.06 131 PRO A N 1
ATOM 1034 C CA . PRO A 1 131 ? -16.049 10.499 28.110 1.00 89.06 131 PRO A CA 1
ATOM 1035 C C . PRO A 1 131 ? -16.634 10.562 26.695 1.00 89.06 131 PRO A C 1
ATOM 1037 O O . PRO A 1 131 ? -15.902 10.639 25.705 1.00 89.06 131 PRO A O 1
ATOM 1040 N N . LYS A 1 132 ? -17.967 10.588 26.593 1.00 88.06 132 LYS A N 1
ATOM 1041 C CA . LYS A 1 132 ? -18.687 10.653 25.308 1.00 88.06 132 LYS A CA 1
ATOM 1042 C C . LYS A 1 132 ? -18.209 11.816 24.430 1.00 88.06 132 LYS A C 1
ATOM 1044 O O . LYS A 1 132 ? -18.090 11.665 23.217 1.00 88.06 132 LYS A O 1
ATOM 1049 N N . THR A 1 133 ? -17.913 12.959 25.047 1.00 86.81 133 THR A N 1
ATOM 1050 C CA . THR A 1 133 ? -17.384 14.158 24.381 1.00 86.81 133 THR A CA 1
ATOM 1051 C C . THR A 1 133 ? -16.024 13.907 23.739 1.00 86.81 133 THR A C 1
ATOM 1053 O O . THR A 1 133 ? -15.824 14.265 22.579 1.00 86.81 133 THR A O 1
ATOM 1056 N N . ASP A 1 134 ? -15.116 13.240 24.451 1.00 87.56 134 ASP A N 1
ATOM 1057 C CA . ASP A 1 134 ? -13.764 12.944 23.969 1.00 87.56 134 ASP A CA 1
ATOM 1058 C C . ASP A 1 134 ? -13.808 11.933 22.824 1.00 87.56 134 ASP A C 1
ATOM 1060 O O . ASP A 1 134 ? -13.092 12.078 21.832 1.00 87.56 134 ASP A O 1
ATOM 1064 N N . LEU A 1 135 ? -14.707 10.950 22.920 1.00 88.94 135 LEU A N 1
ATOM 1065 C CA . LEU A 1 135 ? -14.929 9.956 21.877 1.00 88.94 135 LEU A CA 1
ATOM 1066 C C . LEU A 1 135 ? -15.528 10.589 20.609 1.00 88.94 135 LEU A C 1
ATOM 1068 O O . LEU A 1 135 ? -15.041 10.339 19.508 1.00 88.94 135 LEU A O 1
ATOM 1072 N N . GLN A 1 136 ? -16.535 11.459 20.741 1.00 90.62 136 GLN A N 1
ATOM 1073 C CA . GLN A 1 136 ? -17.128 12.185 19.607 1.00 90.62 136 GLN A CA 1
ATOM 1074 C C . GLN A 1 136 ? -16.130 13.132 18.932 1.00 90.62 136 GLN A C 1
ATOM 1076 O O . GLN A 1 136 ? -16.067 13.191 17.696 1.00 90.62 136 GLN A O 1
ATOM 1081 N N . LEU A 1 137 ? -15.334 13.851 19.729 1.00 91.31 137 LEU A N 1
ATOM 1082 C CA . LEU A 1 137 ? -14.275 14.719 19.226 1.00 91.31 137 LEU A CA 1
ATOM 1083 C C . LEU A 1 137 ? -13.202 13.896 18.499 1.00 91.31 137 LEU A C 1
ATOM 1085 O O . LEU A 1 137 ? -12.816 14.246 17.383 1.00 91.31 137 LEU A O 1
ATOM 1089 N N . GLY A 1 138 ? -12.780 12.774 19.089 1.00 90.31 138 GLY A N 1
ATOM 1090 C CA . GLY A 1 138 ? -11.813 11.842 18.514 1.00 90.31 138 GLY A CA 1
ATOM 1091 C C . GLY A 1 138 ? -12.272 11.246 17.182 1.00 90.31 138 GLY A C 1
ATOM 1092 O O . GLY A 1 138 ? -11.533 11.304 16.198 1.00 90.31 138 GLY A O 1
ATOM 1093 N N . ILE A 1 139 ? -13.516 10.756 17.107 1.00 92.88 139 ILE A N 1
ATOM 1094 C CA . ILE A 1 139 ? -14.124 10.241 15.867 1.00 92.88 139 ILE A CA 1
ATOM 1095 C C . ILE A 1 139 ? -14.153 11.328 14.791 1.00 92.88 139 ILE A C 1
ATOM 1097 O O . ILE A 1 139 ? -13.777 11.081 13.644 1.00 92.88 139 ILE A O 1
ATO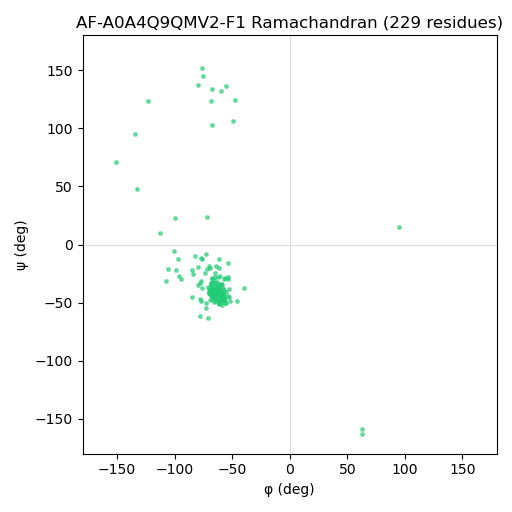M 1101 N N . SER A 1 140 ? -14.587 12.538 15.150 1.00 91.56 140 SER A N 1
ATOM 1102 C CA . SER A 1 140 ? -14.691 13.653 14.204 1.00 91.56 140 SER A CA 1
ATOM 1103 C C . SER A 1 140 ? -13.319 14.060 13.664 1.00 91.56 140 SER A C 1
ATOM 1105 O O . SER A 1 140 ? -13.158 14.216 12.451 1.00 91.56 140 SER A O 1
ATOM 1107 N N . ALA A 1 141 ? -12.312 14.155 14.537 1.00 90.56 141 ALA A N 1
ATOM 1108 C CA . ALA A 1 141 ? -10.933 14.433 14.149 1.00 90.56 141 ALA A CA 1
ATOM 1109 C C . ALA A 1 141 ? -10.366 13.339 13.230 1.00 90.56 141 ALA A C 1
ATOM 1111 O O . ALA A 1 141 ? -9.746 13.649 12.209 1.00 90.56 141 ALA A O 1
ATOM 1112 N N . LEU A 1 142 ? -10.625 12.065 13.540 1.00 91.75 142 LEU A N 1
ATOM 1113 C CA . LEU A 1 142 ? -10.148 10.933 12.748 1.00 91.75 142 LEU A CA 1
ATOM 1114 C C . LEU A 1 142 ? -10.810 10.875 11.364 1.00 91.75 142 LEU A C 1
ATOM 1116 O O . LEU A 1 142 ? -10.116 10.691 10.365 1.00 91.75 142 LEU A O 1
ATOM 1120 N N . LYS A 1 143 ? -12.124 11.123 11.278 1.00 93.25 143 LYS A N 1
ATOM 1121 C CA . LYS A 1 143 ? -12.847 11.259 10.002 1.00 93.25 143 LYS A CA 1
ATOM 1122 C C . LYS A 1 143 ? -12.287 12.389 9.149 1.00 93.25 143 LYS A C 1
ATOM 1124 O O . LYS A 1 143 ? -12.155 12.230 7.935 1.00 93.25 143 LYS A O 1
ATOM 1129 N N . ASN A 1 144 ? -11.968 13.524 9.768 1.00 93.50 144 ASN A N 1
ATOM 1130 C CA . ASN A 1 144 ? -11.426 14.665 9.045 1.00 93.50 144 ASN A CA 1
ATOM 1131 C C . ASN A 1 144 ? -10.014 14.370 8.519 1.00 93.50 144 ASN A C 1
ATOM 1133 O O . ASN A 1 144 ? -9.745 14.595 7.342 1.00 93.50 144 ASN A O 1
ATOM 1137 N N . ASN A 1 145 ? -9.156 13.768 9.349 1.00 89.88 145 ASN A N 1
ATOM 1138 C CA . ASN A 1 145 ? -7.824 13.315 8.942 1.00 89.88 145 ASN A CA 1
ATOM 1139 C C . ASN A 1 145 ? -7.899 12.294 7.795 1.00 89.88 145 ASN A C 1
ATOM 1141 O O . ASN A 1 145 ? -7.197 12.425 6.798 1.00 89.88 145 ASN A O 1
ATOM 1145 N N . ARG A 1 146 ? -8.811 11.320 7.878 1.00 91.62 146 ARG A N 1
ATOM 1146 C CA . ARG A 1 146 ? -9.034 10.339 6.809 1.00 91.62 146 ARG A CA 1
ATOM 1147 C C . ARG A 1 146 ? -9.430 10.997 5.493 1.00 91.62 146 ARG A C 1
ATOM 1149 O O . ARG A 1 146 ? -8.926 10.611 4.441 1.00 91.62 146 ARG A O 1
ATOM 1156 N N . LYS A 1 147 ? -10.343 11.972 5.529 1.00 90.69 147 LYS A N 1
ATOM 1157 C CA . LYS A 1 147 ? -10.763 12.718 4.331 1.00 90.69 147 LYS A CA 1
ATOM 1158 C C . LYS A 1 147 ? -9.609 13.513 3.724 1.00 90.69 147 LYS A C 1
ATOM 1160 O O . LYS A 1 147 ? -9.404 13.427 2.518 1.00 90.69 147 LYS A O 1
ATOM 1165 N N . ASP A 1 148 ? -8.853 14.230 4.550 1.00 89.56 148 ASP A N 1
ATOM 1166 C CA . ASP A 1 148 ? -7.685 15.001 4.113 1.00 89.56 148 ASP A CA 1
ATOM 1167 C C . ASP A 1 148 ? -6.605 14.085 3.511 1.00 89.56 148 ASP A C 1
ATOM 1169 O O . ASP A 1 148 ? -6.113 14.331 2.410 1.00 89.56 148 ASP A O 1
ATOM 1173 N N . LEU A 1 149 ? -6.307 12.957 4.161 1.00 87.19 149 LEU A N 1
ATOM 1174 C CA . LEU A 1 149 ? -5.376 11.959 3.640 1.00 87.19 149 LEU A CA 1
ATOM 1175 C C . LEU A 1 149 ? -5.839 11.411 2.283 1.00 87.19 149 LEU A C 1
ATOM 1177 O O . LEU A 1 149 ? -5.057 11.405 1.335 1.00 87.19 149 LEU A O 1
ATOM 1181 N N . ALA A 1 150 ? -7.108 11.010 2.164 1.00 86.12 150 ALA A N 1
ATOM 1182 C CA . ALA A 1 150 ? -7.671 10.518 0.907 1.00 86.12 150 ALA A CA 1
ATOM 1183 C C . ALA A 1 150 ? -7.591 11.569 -0.214 1.00 86.12 150 ALA A C 1
ATOM 1185 O O . ALA A 1 150 ? -7.239 11.239 -1.345 1.00 86.12 150 ALA A O 1
ATOM 1186 N N . GLN A 1 151 ? -7.847 12.843 0.096 1.00 86.19 151 GLN A N 1
ATOM 1187 C CA . GLN A 1 151 ? -7.726 13.935 -0.869 1.00 86.19 151 GLN A CA 1
ATOM 1188 C C . GLN A 1 151 ? -6.274 14.136 -1.322 1.00 86.19 151 GLN A C 1
ATOM 1190 O O . GLN A 1 151 ? -6.016 14.264 -2.517 1.00 86.19 151 GLN A O 1
ATOM 1195 N N . ARG A 1 152 ? -5.310 14.106 -0.394 1.00 85.12 152 ARG A N 1
ATOM 1196 C CA . ARG A 1 152 ? -3.876 14.189 -0.718 1.00 85.12 152 ARG A CA 1
ATOM 1197 C C . ARG A 1 152 ? -3.419 13.017 -1.585 1.00 85.12 152 ARG A C 1
ATOM 1199 O O . ARG A 1 152 ? -2.673 13.223 -2.537 1.00 85.12 152 ARG A O 1
ATOM 1206 N N . ILE A 1 153 ? -3.892 11.804 -1.297 1.00 82.19 153 ILE A N 1
ATOM 1207 C CA . ILE A 1 153 ? -3.608 10.613 -2.111 1.00 82.19 153 ILE A CA 1
ATOM 1208 C C . ILE A 1 153 ? -4.187 10.780 -3.518 1.00 82.19 153 ILE A C 1
ATOM 1210 O O . ILE A 1 153 ? -3.478 10.546 -4.497 1.00 82.19 153 ILE A O 1
ATOM 1214 N N . ALA A 1 154 ? -5.433 11.245 -3.628 1.00 80.12 154 ALA A N 1
ATOM 1215 C CA . ALA A 1 154 ? -6.089 11.486 -4.909 1.00 80.12 154 ALA A CA 1
ATOM 1216 C C . ALA A 1 154 ? -5.376 12.556 -5.755 1.00 80.12 154 ALA A C 1
ATOM 1218 O O . ALA A 1 154 ? -5.423 12.483 -6.978 1.00 80.12 154 ALA A O 1
ATOM 1219 N N . LEU A 1 155 ? -4.682 13.523 -5.144 1.00 79.94 155 LEU A N 1
ATOM 1220 C CA . LEU A 1 155 ? -3.853 14.490 -5.877 1.00 79.94 155 LEU A CA 1
ATOM 1221 C C . LEU A 1 155 ? -2.588 13.855 -6.472 1.00 79.94 155 LEU A C 1
ATOM 1223 O O . LEU A 1 155 ? -2.174 14.232 -7.563 1.00 79.94 155 LEU A O 1
ATOM 1227 N N . VAL A 1 156 ? -1.971 12.908 -5.761 1.00 71.75 156 VAL A N 1
ATOM 1228 C CA . VAL A 1 156 ? -0.691 12.297 -6.161 1.00 71.75 156 VAL A CA 1
ATOM 1229 C C . VAL A 1 156 ? -0.897 11.150 -7.141 1.00 71.75 156 VAL A C 1
ATOM 1231 O O . VAL A 1 156 ? -0.182 11.042 -8.131 1.00 71.75 156 VAL A O 1
ATOM 1234 N N . VAL A 1 157 ? -1.866 10.281 -6.864 1.00 67.56 157 VAL A N 1
ATOM 1235 C CA . VAL A 1 157 ? -2.110 9.069 -7.654 1.00 67.56 157 VAL A CA 1
ATOM 1236 C C . VAL A 1 157 ? -3.292 9.271 -8.615 1.00 67.56 157 VAL A C 1
ATOM 1238 O O . VAL A 1 157 ? -3.568 8.426 -9.459 1.00 67.56 157 VAL A O 1
ATOM 1241 N N . GLY A 1 158 ? -3.996 10.405 -8.548 1.00 66.81 158 GLY A N 1
ATOM 1242 C CA . GLY A 1 158 ? -5.203 10.626 -9.341 1.00 66.81 158 GLY A CA 1
ATOM 1243 C C . GLY A 1 158 ? -6.314 9.632 -8.976 1.00 66.81 158 GLY A C 1
ATOM 1244 O O . GLY A 1 158 ? -6.228 8.910 -7.980 1.00 66.81 158 GLY A O 1
ATOM 1245 N N . PRO A 1 159 ? -7.336 9.483 -9.833 1.00 60.19 159 PRO A N 1
ATOM 1246 C CA . PRO A 1 159 ? -8.248 8.352 -9.765 1.00 60.19 159 PRO A CA 1
ATOM 1247 C C . PRO A 1 159 ? -7.573 7.048 -10.225 1.00 60.19 159 PRO A C 1
ATOM 1249 O O . PRO A 1 159 ? -8.286 6.147 -10.655 1.00 60.19 159 PRO A O 1
ATOM 1252 N N . ALA A 1 160 ? -6.237 6.899 -10.185 1.00 48.78 160 ALA A N 1
ATOM 1253 C CA . ALA A 1 160 ? -5.582 5.640 -10.554 1.00 48.78 160 ALA A CA 1
ATOM 1254 C C . ALA A 1 160 ? -5.993 4.466 -9.650 1.00 48.78 160 ALA A C 1
ATOM 1256 O O . ALA A 1 160 ? -5.819 3.322 -10.060 1.00 48.78 160 ALA A O 1
ATOM 1257 N N . GLU A 1 161 ? -6.659 4.736 -8.519 1.00 50.56 161 GLU A N 1
ATOM 1258 C CA . GLU A 1 161 ? -7.571 3.801 -7.837 1.00 50.56 161 GLU A CA 1
ATOM 1259 C C . GLU A 1 161 ? -8.451 2.982 -8.801 1.00 50.56 161 GLU A C 1
ATOM 1261 O O . GLU A 1 161 ? -8.703 1.802 -8.575 1.00 50.56 161 GLU A O 1
ATOM 1266 N N . LYS A 1 162 ? -8.910 3.604 -9.892 1.00 52.81 162 LYS A N 1
ATOM 1267 C CA . LYS A 1 162 ? -9.782 3.025 -10.920 1.00 52.81 162 LYS A CA 1
ATOM 1268 C C . LYS A 1 162 ? -9.042 2.540 -12.163 1.00 52.81 162 LYS A C 1
ATOM 1270 O O . LYS A 1 162 ? -9.591 1.733 -12.905 1.00 52.81 162 LYS A O 1
ATOM 1275 N N . VAL A 1 163 ? -7.838 3.052 -12.425 1.00 51.00 163 VAL A N 1
ATOM 1276 C CA . VAL A 1 163 ? -7.098 2.777 -13.671 1.00 51.00 163 VAL A CA 1
ATOM 1277 C C . VAL A 1 163 ? -6.079 1.640 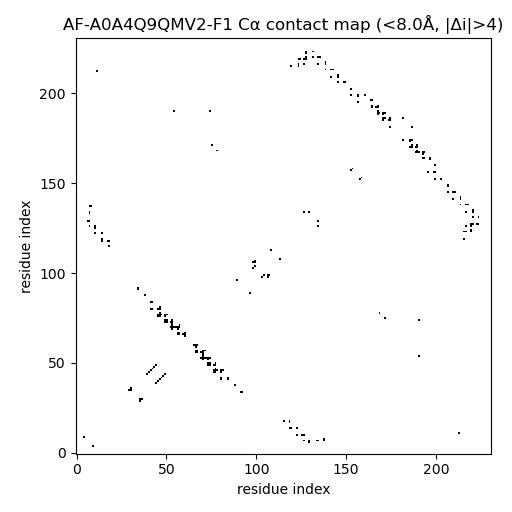-13.490 1.00 51.00 163 VAL A C 1
ATOM 1279 O O . VAL A 1 163 ? -5.801 0.893 -14.428 1.00 51.00 163 VAL A O 1
ATOM 1282 N N . GLY A 1 164 ? -5.576 1.438 -12.268 1.00 58.94 164 GLY A N 1
ATOM 1283 C CA . GLY A 1 164 ? -4.696 0.323 -11.917 1.00 58.94 164 GLY A CA 1
ATOM 1284 C C . GLY A 1 164 ? -3.356 0.324 -12.664 1.00 58.94 164 GLY A C 1
ATOM 1285 O O . GLY A 1 164 ? -2.900 1.338 -13.182 1.00 58.94 164 GLY A O 1
ATOM 1286 N N . VAL A 1 165 ? -2.711 -0.845 -12.733 1.00 62.16 165 VAL A N 1
ATOM 1287 C CA . VAL A 1 165 ? -1.402 -1.051 -13.400 1.00 62.16 165 VAL A CA 1
ATOM 1288 C C . VAL A 1 165 ? -1.518 -0.999 -14.938 1.00 62.16 165 VAL A C 1
ATOM 1290 O O . VAL A 1 165 ? -0.518 -0.983 -15.656 1.00 62.16 165 VAL A O 1
ATOM 1293 N N . PHE A 1 166 ? -2.746 -0.955 -15.461 1.00 64.81 166 PHE A N 1
ATOM 1294 C CA . PHE A 1 166 ? -3.069 -1.152 -16.873 1.00 64.81 166 PHE A CA 1
ATOM 1295 C C . PHE A 1 166 ? -2.429 -0.124 -17.826 1.00 64.81 166 PHE A C 1
ATOM 1297 O O . PHE A 1 166 ? -1.862 -0.548 -18.832 1.00 64.81 166 PHE A O 1
ATOM 1304 N N . PRO A 1 167 ? -2.415 1.195 -17.535 1.00 67.75 167 PRO A N 1
ATOM 1305 C CA . PRO A 1 167 ? -1.751 2.180 -18.392 1.00 67.75 167 PRO A CA 1
ATOM 1306 C C . PRO A 1 167 ? -0.244 1.960 -18.484 1.00 67.75 167 PRO A C 1
ATOM 1308 O O . PRO A 1 167 ? 0.333 2.143 -19.549 1.00 67.75 167 PRO A O 1
ATOM 1311 N N . GLY A 1 168 ? 0.387 1.525 -17.391 1.00 67.31 168 GLY A N 1
ATOM 1312 C CA . GLY A 1 168 ? 1.811 1.203 -17.377 1.00 67.31 168 GLY A CA 1
ATOM 1313 C C . GLY A 1 168 ? 2.131 -0.042 -18.195 1.00 67.31 168 GLY A C 1
ATOM 1314 O O . GLY A 1 168 ? 3.094 -0.043 -18.953 1.00 67.31 168 GLY A O 1
ATOM 1315 N N . VAL A 1 169 ? 1.283 -1.073 -18.109 1.00 68.75 169 VAL A N 1
ATOM 1316 C CA . VAL A 1 169 ? 1.383 -2.268 -18.964 1.00 68.75 169 VAL A CA 1
ATOM 1317 C C . VAL A 1 169 ? 1.178 -1.900 -20.437 1.00 68.75 169 VAL A C 1
ATOM 1319 O O . VAL A 1 169 ? 1.915 -2.371 -21.299 1.00 68.75 169 VAL A O 1
ATOM 1322 N N . LEU A 1 170 ? 0.220 -1.023 -20.743 1.00 71.81 170 LEU A N 1
ATOM 1323 C CA . LEU A 1 170 ? -0.023 -0.556 -22.107 1.00 71.81 170 LEU A CA 1
ATOM 1324 C C . LEU A 1 170 ? 1.170 0.248 -22.644 1.00 71.81 170 LEU A C 1
ATOM 1326 O O . LEU A 1 170 ? 1.659 -0.049 -23.730 1.00 71.81 170 LEU A O 1
ATOM 1330 N N . ALA A 1 171 ? 1.673 1.216 -21.870 1.00 73.88 171 ALA A N 1
ATOM 1331 C CA . ALA A 1 171 ? 2.860 2.000 -22.210 1.00 73.88 171 ALA A CA 1
ATOM 1332 C C . ALA A 1 171 ? 4.073 1.092 -22.448 1.00 73.88 171 ALA A C 1
ATOM 1334 O O . ALA A 1 171 ? 4.808 1.285 -23.412 1.00 73.88 171 ALA A O 1
ATOM 1335 N N . MET A 1 172 ? 4.212 0.046 -21.635 1.00 73.88 172 MET A N 1
ATOM 1336 C CA . MET A 1 172 ? 5.225 -0.990 -21.786 1.00 73.88 172 MET A CA 1
ATOM 1337 C C . MET A 1 172 ? 5.082 -1.795 -23.093 1.00 73.88 172 MET A C 1
ATOM 1339 O O . MET A 1 172 ? 6.068 -2.042 -23.786 1.00 73.88 172 MET A O 1
ATOM 1343 N N . PHE A 1 173 ? 3.868 -2.164 -23.503 1.00 72.25 173 PHE A N 1
ATOM 1344 C CA . PHE A 1 173 ? 3.671 -2.825 -24.799 1.00 72.25 173 PHE A CA 1
ATOM 1345 C C . PHE A 1 173 ? 3.976 -1.907 -25.987 1.00 72.25 173 PHE A C 1
ATOM 1347 O O . PHE A 1 173 ? 4.460 -2.379 -27.018 1.00 72.25 173 PHE A O 1
ATOM 1354 N N . VAL A 1 174 ? 3.719 -0.603 -25.855 1.00 71.50 174 VAL A N 1
ATOM 1355 C CA . VAL A 1 174 ? 4.096 0.380 -26.879 1.00 71.50 174 VAL A CA 1
ATOM 1356 C C . VAL A 1 174 ? 5.623 0.543 -26.919 1.00 71.50 174 VAL A C 1
ATOM 1358 O O . VAL A 1 174 ? 6.180 0.572 -28.016 1.00 71.50 174 VAL A O 1
ATOM 1361 N N . THR A 1 175 ? 6.312 0.574 -25.766 1.00 70.81 175 THR A N 1
ATOM 1362 C CA . THR A 1 175 ? 7.789 0.688 -25.700 1.00 70.81 175 THR A CA 1
ATOM 1363 C C . THR A 1 175 ? 8.500 -0.517 -26.295 1.00 70.81 175 THR A C 1
ATOM 1365 O O . THR A 1 175 ? 9.484 -0.358 -27.012 1.00 70.81 175 THR A O 1
ATOM 1368 N N . LEU A 1 176 ? 7.946 -1.715 -26.115 1.00 68.94 176 LEU A N 1
ATOM 1369 C CA . LEU A 1 176 ? 8.419 -2.942 -26.759 1.00 68.94 176 LEU A CA 1
ATOM 1370 C C . LEU A 1 176 ? 8.359 -2.899 -28.290 1.00 68.94 176 LEU A C 1
ATOM 1372 O O . LEU A 1 176 ? 9.256 -3.412 -28.955 1.00 68.94 176 LEU A O 1
ATOM 1376 N N . LYS A 1 177 ? 7.290 -2.328 -28.859 1.00 63.22 177 LYS A N 1
ATOM 1377 C CA . LYS A 1 177 ? 7.054 -2.341 -30.312 1.00 63.22 177 LYS A CA 1
ATOM 1378 C C . LYS A 1 177 ? 7.865 -1.298 -31.081 1.00 63.22 177 LYS A C 1
ATOM 1380 O O . LYS A 1 177 ? 8.013 -1.441 -32.290 1.00 63.22 177 LYS A O 1
ATOM 1385 N N . GLN A 1 178 ? 8.361 -0.262 -30.409 1.00 59.66 178 GLN A N 1
ATOM 1386 C CA . GLN A 1 178 ? 9.025 0.891 -31.026 1.00 59.66 178 GLN A CA 1
ATOM 1387 C C . GLN A 1 178 ? 10.338 1.223 -30.308 1.00 59.66 178 GLN A C 1
ATOM 1389 O O . GLN A 1 178 ? 10.594 2.374 -29.968 1.00 59.66 178 GLN A O 1
ATOM 1394 N N . LEU A 1 179 ? 11.172 0.203 -30.070 1.00 60.75 179 LEU A N 1
ATOM 1395 C CA . LEU A 1 179 ? 12.439 0.315 -29.331 1.00 60.75 179 LEU A CA 1
ATOM 1396 C C . LEU A 1 179 ? 13.396 1.400 -29.886 1.00 60.75 179 LEU A C 1
ATOM 1398 O O . LEU A 1 179 ? 14.320 1.810 -29.188 1.00 60.75 179 LEU A O 1
ATOM 1402 N N . GLU A 1 180 ? 13.166 1.874 -31.115 1.00 59.03 180 GLU A N 1
ATOM 1403 C CA . GLU A 1 180 ? 13.831 3.021 -31.733 1.00 59.03 180 GLU A CA 1
ATOM 1404 C C . GLU A 1 180 ? 12.774 4.055 -32.172 1.00 59.03 180 GLU A C 1
ATOM 1406 O O . GLU A 1 180 ? 11.858 3.732 -32.928 1.00 59.03 180 GLU A O 1
ATOM 1411 N N . GLY A 1 181 ? 12.890 5.301 -31.692 1.00 63.88 181 GLY A N 1
ATOM 1412 C CA . GLY A 1 181 ? 12.031 6.425 -32.107 1.00 63.88 181 GLY A CA 1
ATOM 1413 C C . GLY A 1 181 ? 10.814 6.716 -31.222 1.00 63.88 181 GLY A C 1
ATOM 1414 O O . GLY A 1 181 ? 9.915 7.445 -31.641 1.00 63.88 181 GLY A O 1
ATOM 1415 N N . GLN A 1 182 ? 10.761 6.167 -30.008 1.00 68.56 182 GLN A N 1
ATOM 1416 C CA . GLN A 1 182 ? 9.643 6.411 -29.105 1.00 68.56 182 GLN A CA 1
ATOM 1417 C C . GLN A 1 182 ? 9.674 7.807 -28.462 1.00 68.56 182 GLN A C 1
ATOM 1419 O O . GLN A 1 182 ? 10.750 8.285 -28.107 1.00 68.56 182 GLN A O 1
ATOM 1424 N N . PRO A 1 183 ? 8.513 8.446 -28.222 1.00 75.50 183 PRO A N 1
ATOM 1425 C CA . PRO A 1 183 ? 8.475 9.691 -27.470 1.00 75.50 183 PRO A CA 1
ATOM 1426 C C . PRO A 1 183 ? 8.854 9.486 -25.996 1.00 75.50 183 PRO A C 1
ATOM 1428 O O . PRO A 1 183 ? 8.293 8.613 -25.326 1.00 75.50 183 PRO A O 1
ATOM 1431 N N . ASP A 1 184 ? 9.716 10.356 -25.463 1.00 77.94 184 ASP A N 1
ATOM 1432 C CA . ASP A 1 184 ? 10.221 10.302 -24.078 1.00 77.94 184 ASP A CA 1
ATOM 1433 C C . ASP A 1 184 ? 9.111 10.238 -23.014 1.00 77.94 184 ASP A C 1
ATOM 1435 O O . ASP A 1 184 ? 9.274 9.634 -21.951 1.00 77.94 184 ASP A O 1
ATOM 1439 N N . TRP A 1 185 ? 7.940 10.813 -23.305 1.00 78.56 185 TRP A N 1
ATOM 1440 C CA . TRP A 1 185 ? 6.795 10.796 -22.394 1.00 78.56 185 TRP A CA 1
ATOM 1441 C C . TRP A 1 185 ? 6.227 9.386 -22.167 1.00 78.56 185 TRP A C 1
ATOM 1443 O O . TRP A 1 185 ? 5.735 9.102 -21.074 1.00 78.56 185 TRP A O 1
ATOM 1453 N N . VAL A 1 186 ? 6.314 8.480 -23.150 1.00 79.62 186 VAL A N 1
ATOM 1454 C CA . VAL A 1 186 ? 5.824 7.096 -22.997 1.00 79.62 186 VAL A CA 1
ATOM 1455 C C . VAL A 1 186 ? 6.723 6.330 -22.031 1.00 79.62 186 VAL A C 1
ATOM 1457 O O . VAL A 1 186 ? 6.235 5.620 -21.148 1.00 79.62 186 VAL A O 1
ATOM 1460 N N . LEU A 1 187 ? 8.037 6.525 -22.160 1.00 78.50 187 LEU A N 1
ATOM 1461 C CA . LEU A 1 187 ? 9.029 5.936 -21.269 1.00 78.50 187 LEU A CA 1
ATOM 1462 C C . LEU A 1 187 ? 8.850 6.462 -19.837 1.00 78.50 187 LEU A C 1
ATOM 1464 O O . LEU A 1 187 ? 8.837 5.676 -18.889 1.00 78.50 187 LEU A O 1
ATOM 1468 N N . ALA A 1 188 ? 8.624 7.770 -19.681 1.00 80.75 188 ALA A N 1
ATOM 1469 C CA . ALA A 1 188 ? 8.344 8.381 -18.384 1.00 80.75 188 ALA A CA 1
ATOM 1470 C C . ALA A 1 188 ? 7.114 7.755 -17.701 1.00 80.75 188 ALA A C 1
ATOM 1472 O O . ALA A 1 188 ? 7.175 7.427 -16.515 1.00 80.75 188 ALA A O 1
ATOM 1473 N N . ILE A 1 189 ? 6.024 7.510 -18.440 1.00 81.50 189 ILE A N 1
ATOM 1474 C CA . ILE A 1 189 ? 4.824 6.842 -17.904 1.00 81.50 189 ILE A CA 1
ATOM 1475 C C . ILE A 1 189 ? 5.128 5.399 -17.474 1.00 81.50 189 ILE A C 1
ATOM 1477 O O . ILE A 1 189 ? 4.678 4.971 -16.405 1.00 81.50 189 ILE A O 1
ATOM 1481 N N . ALA A 1 190 ? 5.904 4.654 -18.269 1.00 82.62 190 ALA A N 1
ATOM 1482 C CA . ALA A 1 190 ? 6.262 3.268 -17.967 1.00 82.62 190 ALA A CA 1
ATOM 1483 C C . ALA A 1 190 ? 7.090 3.142 -16.671 1.00 82.62 190 ALA A C 1
ATOM 1485 O O . ALA A 1 190 ? 6.864 2.225 -15.886 1.00 82.62 190 ALA A O 1
ATOM 1486 N N . TYR A 1 191 ? 7.997 4.086 -16.400 1.00 83.31 191 TYR A N 1
ATOM 1487 C CA . TYR A 1 191 ? 8.768 4.109 -15.150 1.00 83.31 191 TYR A CA 1
ATOM 1488 C C . TYR A 1 191 ? 7.996 4.688 -13.960 1.00 83.31 191 TYR A C 1
ATOM 1490 O O . TYR A 1 191 ? 8.163 4.223 -12.832 1.00 83.31 191 TYR A O 1
ATOM 1498 N N . ALA A 1 192 ? 7.135 5.682 -14.187 1.00 82.50 192 ALA A N 1
ATOM 1499 C CA . ALA A 1 192 ? 6.367 6.320 -13.123 1.00 82.50 192 ALA A CA 1
ATOM 1500 C C . ALA A 1 192 ? 5.280 5.396 -12.549 1.00 82.50 192 ALA A C 1
ATOM 1502 O O . ALA A 1 192 ? 5.056 5.365 -11.338 1.00 82.50 192 ALA A O 1
ATOM 1503 N N . THR A 1 193 ? 4.621 4.608 -13.401 1.00 82.88 193 THR A N 1
ATOM 1504 C CA . THR A 1 193 ? 3.488 3.758 -13.004 1.00 82.88 193 THR A CA 1
ATOM 1505 C C . THR A 1 193 ? 3.788 2.785 -11.850 1.00 82.88 193 THR A C 1
ATOM 1507 O O . THR A 1 193 ? 3.011 2.779 -10.894 1.00 82.88 193 THR A O 1
ATOM 1510 N N . PRO A 1 194 ? 4.863 1.969 -11.854 1.00 78.94 194 PRO A N 1
ATOM 1511 C CA . PRO A 1 194 ? 5.132 1.044 -10.750 1.00 78.94 194 PRO A CA 1
ATOM 1512 C C . PRO A 1 194 ? 5.433 1.780 -9.438 1.00 78.94 194 PRO A C 1
ATOM 1514 O O . PRO A 1 194 ? 5.039 1.311 -8.371 1.00 78.94 194 PRO A O 1
ATOM 1517 N N . VAL A 1 195 ? 6.063 2.958 -9.504 1.00 80.69 195 VAL A N 1
ATOM 1518 C CA . VAL A 1 195 ? 6.319 3.805 -8.328 1.00 80.69 195 VAL A CA 1
ATOM 1519 C C . VAL A 1 195 ? 5.003 4.321 -7.744 1.00 80.69 195 VAL A C 1
ATOM 1521 O O . VAL A 1 195 ? 4.746 4.148 -6.551 1.00 80.69 195 VAL A O 1
ATOM 1524 N N . PHE A 1 196 ? 4.130 4.882 -8.586 1.00 81.50 196 PHE A N 1
ATOM 1525 C CA . PHE A 1 196 ? 2.801 5.332 -8.166 1.00 81.50 196 PHE A CA 1
ATOM 1526 C C . PHE A 1 196 ? 1.940 4.187 -7.634 1.00 81.50 196 PHE A C 1
ATOM 1528 O O . PHE A 1 196 ? 1.214 4.379 -6.662 1.00 81.50 196 PHE A O 1
ATOM 1535 N N . PHE A 1 197 ? 2.059 2.987 -8.205 1.00 80.06 197 PHE A N 1
ATOM 1536 C CA . PHE A 1 197 ? 1.354 1.806 -7.720 1.00 80.06 197 PHE A CA 1
ATOM 1537 C C . PHE A 1 197 ? 1.761 1.438 -6.287 1.00 80.06 197 PHE A C 1
ATOM 1539 O O . PHE A 1 197 ? 0.895 1.211 -5.445 1.00 80.06 197 PHE A O 1
ATOM 1546 N N . VAL A 1 198 ? 3.061 1.435 -5.972 1.00 79.50 198 VAL A N 1
ATOM 1547 C CA . VAL A 1 198 ? 3.539 1.169 -4.602 1.00 79.50 198 VAL A CA 1
ATOM 1548 C C . VAL A 1 198 ? 3.013 2.221 -3.622 1.00 79.50 198 VAL A C 1
ATOM 1550 O O . VAL A 1 198 ? 2.518 1.866 -2.550 1.00 79.50 198 VAL A O 1
ATOM 1553 N N . ILE A 1 199 ? 3.067 3.502 -4.000 1.00 82.19 199 ILE A N 1
ATOM 1554 C CA . ILE A 1 199 ? 2.527 4.600 -3.184 1.00 82.19 199 ILE A CA 1
ATOM 1555 C C . ILE A 1 199 ? 1.024 4.402 -2.952 1.00 82.19 199 ILE A C 1
ATOM 1557 O O . ILE A 1 199 ? 0.575 4.504 -1.810 1.00 82.19 199 ILE A O 1
ATOM 1561 N N . ALA A 1 200 ? 0.264 4.059 -3.997 1.00 80.88 200 ALA A N 1
ATOM 1562 C CA . ALA A 1 200 ? -1.171 3.801 -3.911 1.00 80.88 200 ALA A CA 1
ATOM 1563 C C . ALA A 1 200 ? -1.489 2.659 -2.941 1.00 80.88 200 ALA A C 1
ATOM 1565 O O . ALA A 1 200 ? -2.352 2.806 -2.080 1.00 80.88 200 ALA A O 1
ATOM 1566 N N . VAL A 1 201 ? -0.769 1.537 -3.023 1.00 82.12 201 VAL A N 1
ATOM 1567 C CA . VAL A 1 201 ? -0.985 0.384 -2.133 1.00 82.12 201 VAL A CA 1
ATOM 1568 C C . VAL A 1 201 ? -0.751 0.759 -0.665 1.00 82.12 201 VAL A C 1
ATOM 1570 O O . VAL A 1 201 ? -1.563 0.416 0.196 1.00 82.12 201 VAL A O 1
ATOM 1573 N N . ILE A 1 202 ? 0.327 1.493 -0.368 1.00 83.94 202 ILE A N 1
ATOM 1574 C CA . ILE A 1 202 ? 0.622 1.958 0.998 1.00 83.94 202 ILE A CA 1
ATOM 1575 C C . ILE A 1 202 ? -0.473 2.914 1.481 1.00 83.94 202 ILE A C 1
ATOM 1577 O O . ILE A 1 202 ? -0.999 2.759 2.583 1.00 83.94 202 ILE A O 1
ATOM 1581 N N . ALA A 1 203 ? -0.834 3.880 0.642 1.00 83.62 203 ALA A N 1
ATOM 1582 C CA . ALA A 1 203 ? -1.873 4.862 0.908 1.00 83.62 203 ALA A CA 1
ATOM 1583 C C . ALA A 1 203 ? -3.230 4.206 1.219 1.00 83.62 203 ALA A C 1
ATOM 1585 O O . ALA A 1 203 ? -3.847 4.509 2.241 1.00 83.62 203 ALA A O 1
ATOM 1586 N N . HIS A 1 204 ? -3.647 3.235 0.407 1.00 82.44 204 HIS A N 1
ATOM 1587 C CA . HIS A 1 204 ? -4.857 2.449 0.632 1.00 82.44 204 HIS A CA 1
ATOM 1588 C C . HIS A 1 204 ? -4.849 1.719 1.964 1.00 82.44 204 HIS A C 1
ATOM 1590 O O . HIS A 1 204 ? -5.853 1.721 2.678 1.00 82.44 204 HIS A O 1
ATOM 1596 N N . HIS A 1 205 ? -3.720 1.104 2.308 1.00 84.50 205 HIS A N 1
ATOM 1597 C CA . HIS A 1 205 ? -3.592 0.398 3.571 1.00 84.50 205 HIS A CA 1
ATOM 1598 C C . HIS A 1 205 ? -3.759 1.347 4.769 1.00 84.50 205 HIS A C 1
ATOM 1600 O O . HIS A 1 205 ? -4.428 0.998 5.743 1.00 84.50 205 HIS A O 1
ATOM 1606 N N . LEU A 1 206 ? -3.217 2.566 4.681 1.00 86.00 206 LEU A N 1
ATOM 1607 C CA . LEU A 1 206 ? -3.388 3.595 5.709 1.00 86.00 206 LEU A CA 1
ATOM 1608 C C . LEU A 1 206 ? -4.847 4.060 5.825 1.00 86.00 206 LEU A C 1
ATOM 1610 O O . LEU A 1 206 ? -5.369 4.126 6.939 1.00 86.00 206 LEU A O 1
ATOM 1614 N N . CYS A 1 207 ? -5.523 4.323 4.703 1.00 87.44 207 CYS A N 1
ATOM 1615 C CA . CYS A 1 207 ? -6.934 4.719 4.705 1.00 87.44 207 CYS A CA 1
ATOM 1616 C C . CYS A 1 207 ? -7.840 3.621 5.275 1.00 87.44 207 CYS A C 1
ATOM 1618 O O . CYS A 1 207 ? -8.644 3.899 6.163 1.00 87.44 207 CYS A O 1
ATOM 1620 N N . ALA A 1 208 ? -7.667 2.369 4.839 1.00 87.69 208 ALA A N 1
ATOM 1621 C CA . ALA A 1 208 ? -8.449 1.236 5.337 1.00 87.69 208 ALA A CA 1
ATOM 1622 C C . ALA A 1 208 ? -8.288 1.049 6.855 1.00 87.69 208 ALA A C 1
ATOM 1624 O O . ALA A 1 208 ? -9.237 0.710 7.564 1.00 87.69 208 ALA A O 1
ATOM 1625 N N . ARG A 1 209 ? -7.086 1.311 7.377 1.00 87.31 209 ARG A N 1
ATOM 1626 C CA . ARG A 1 209 ? -6.816 1.258 8.812 1.00 87.31 209 ARG A CA 1
ATOM 1627 C C . ARG A 1 209 ? -7.528 2.367 9.584 1.00 87.31 209 ARG A C 1
ATOM 1629 O O . ARG A 1 209 ? -8.086 2.095 10.644 1.00 87.31 209 ARG A O 1
ATOM 1636 N N . GLN A 1 210 ? -7.514 3.595 9.067 1.00 88.31 210 GLN A N 1
ATOM 1637 C CA . GLN A 1 210 ? -8.259 4.700 9.672 1.00 88.31 210 GLN A CA 1
ATOM 1638 C C . GLN A 1 210 ? -9.765 4.423 9.654 1.00 88.31 210 GLN A C 1
ATOM 1640 O O . GLN A 1 210 ? -10.417 4.630 10.672 1.00 88.31 210 GLN A O 1
ATOM 1645 N N . ASP A 1 211 ? -10.296 3.878 8.556 1.00 90.75 211 ASP A N 1
ATOM 1646 C CA . ASP A 1 211 ? -11.707 3.486 8.448 1.00 90.75 211 ASP A CA 1
ATOM 1647 C C . ASP A 1 211 ? -12.082 2.431 9.512 1.00 90.75 211 ASP A C 1
ATOM 1649 O O . ASP A 1 211 ? -13.110 2.567 10.178 1.00 90.75 211 ASP A O 1
ATOM 1653 N N . ARG A 1 212 ? -11.212 1.442 9.773 1.00 90.25 212 ARG A N 1
ATOM 1654 C CA . ARG A 1 212 ? -11.393 0.477 10.877 1.00 90.25 212 ARG A CA 1
ATOM 1655 C C . ARG A 1 212 ? -11.399 1.148 12.254 1.00 90.25 212 ARG A C 1
ATOM 1657 O O . ARG A 1 212 ? -12.273 0.855 13.065 1.00 90.25 212 ARG A O 1
ATOM 1664 N N . MET A 1 213 ? -10.444 2.038 12.531 1.00 90.94 213 MET A N 1
ATOM 1665 C CA . MET A 1 213 ? -10.374 2.749 13.818 1.00 90.94 213 MET A CA 1
ATOM 1666 C C . MET A 1 213 ? -11.598 3.651 14.045 1.00 90.94 213 MET A C 1
ATOM 1668 O O . MET A 1 213 ? -12.096 3.732 15.167 1.00 90.94 213 MET A O 1
ATOM 1672 N N . ILE A 1 214 ? -12.111 4.289 12.985 1.00 91.88 214 ILE A N 1
ATOM 1673 C CA . ILE A 1 214 ? -13.367 5.052 13.021 1.00 91.88 214 ILE A CA 1
ATOM 1674 C C . ILE A 1 214 ? -14.526 4.122 13.390 1.00 91.88 214 ILE A C 1
ATOM 1676 O O . ILE A 1 214 ? -15.251 4.423 14.334 1.00 91.88 214 ILE A O 1
ATOM 1680 N N . ALA A 1 215 ? -14.666 2.986 12.701 1.00 92.00 215 ALA A N 1
ATOM 1681 C CA . ALA A 1 215 ? -15.744 2.030 12.953 1.00 92.00 215 ALA A CA 1
ATOM 1682 C C . ALA A 1 215 ? -15.711 1.468 14.387 1.00 92.00 215 ALA A C 1
ATOM 1684 O O . ALA A 1 215 ? -16.751 1.356 15.033 1.00 92.00 215 ALA A O 1
ATOM 1685 N N . LEU A 1 216 ? -14.521 1.171 14.919 1.00 91.50 216 LEU A N 1
ATOM 1686 C CA . LEU A 1 216 ? -14.359 0.706 16.299 1.00 91.50 216 LEU A CA 1
ATOM 1687 C C . LEU A 1 216 ? -14.782 1.772 17.323 1.00 91.50 216 LEU A C 1
ATOM 1689 O O . LEU A 1 216 ? -15.467 1.469 18.301 1.00 91.50 216 LEU A O 1
ATOM 1693 N N . ALA A 1 217 ? -14.394 3.028 17.100 1.00 91.00 217 ALA A N 1
ATOM 1694 C CA . ALA A 1 217 ? -14.775 4.131 17.975 1.00 91.00 217 ALA A CA 1
ATOM 1695 C C . ALA A 1 217 ? -16.284 4.439 17.894 1.00 91.00 217 ALA A C 1
ATOM 1697 O O . ALA A 1 217 ? -16.913 4.711 18.917 1.00 91.00 217 ALA A O 1
ATOM 1698 N N . GLU A 1 218 ? -16.888 4.345 16.706 1.00 92.56 218 GLU A N 1
ATOM 1699 C CA . GLU A 1 218 ? -18.343 4.451 16.525 1.00 92.56 218 GLU A CA 1
ATOM 1700 C C . GLU A 1 218 ? -19.093 3.326 17.244 1.00 92.56 218 GLU A C 1
ATOM 1702 O O . GLU A 1 218 ? -20.105 3.583 17.902 1.00 92.56 218 GLU A O 1
ATOM 1707 N N . LEU A 1 219 ? -18.567 2.100 17.195 1.00 90.94 219 LEU A N 1
ATOM 1708 C CA . LEU A 1 219 ? -19.109 0.975 17.950 1.00 90.94 219 LEU A CA 1
ATOM 1709 C C . LEU A 1 219 ? -19.062 1.253 19.460 1.00 90.94 219 LEU A C 1
ATOM 1711 O O . LEU A 1 219 ? -20.075 1.089 20.144 1.00 90.94 219 LEU A O 1
ATOM 1715 N N . ALA A 1 220 ? -17.937 1.752 19.981 1.00 90.81 220 ALA A N 1
ATOM 1716 C CA . ALA A 1 220 ? -17.821 2.141 21.387 1.00 90.81 220 ALA A CA 1
ATOM 1717 C C . ALA A 1 220 ? -18.849 3.220 21.783 1.00 90.81 220 ALA A C 1
ATOM 1719 O O . ALA A 1 220 ? -19.492 3.112 22.831 1.00 90.81 220 ALA A O 1
ATOM 1720 N N . LEU A 1 221 ? -19.067 4.219 20.920 1.00 91.00 221 LEU A N 1
ATOM 1721 C CA . LEU A 1 221 ? -20.050 5.282 21.142 1.00 91.00 221 LEU A CA 1
ATOM 1722 C C . LEU A 1 221 ? -21.484 4.734 21.156 1.00 91.00 221 LEU A C 1
ATOM 1724 O O . LEU A 1 221 ? -22.290 5.129 22.002 1.00 91.00 221 LEU A O 1
ATOM 1728 N N . SER A 1 222 ? -21.800 3.800 20.254 1.00 89.81 222 SER A N 1
ATOM 1729 C CA . SER A 1 222 ? -23.115 3.150 20.199 1.00 89.81 222 SER A CA 1
ATOM 1730 C C . SER A 1 222 ? -23.416 2.349 21.473 1.00 89.81 222 SER A C 1
ATOM 1732 O O . SER A 1 222 ? -24.518 2.451 22.015 1.00 89.81 222 SER A O 1
ATOM 1734 N N . HIS A 1 223 ? -22.415 1.658 22.033 1.00 87.69 223 HIS A N 1
ATOM 1735 C CA . HIS A 1 223 ? -22.532 0.950 23.311 1.00 87.69 223 HIS A CA 1
ATOM 1736 C C . HIS A 1 223 ? -22.799 1.886 24.494 1.00 87.69 223 HIS A C 1
ATOM 1738 O O . HIS A 1 223 ? -23.538 1.515 25.407 1.00 87.69 223 HIS A O 1
ATOM 1744 N N . GLN A 1 224 ? -22.216 3.088 24.500 1.00 86.25 224 GLN A N 1
ATOM 1745 C CA . GLN A 1 224 ? -22.507 4.092 25.528 1.00 86.25 224 GLN A CA 1
ATOM 1746 C C . GLN A 1 224 ? -23.928 4.649 25.388 1.00 86.25 224 GLN A C 1
ATOM 1748 O O . GLN A 1 224 ? -24.615 4.832 26.390 1.00 86.25 224 GLN A O 1
ATOM 1753 N N . CYS A 1 225 ? -24.386 4.892 24.156 1.00 76.44 225 CYS A N 1
ATOM 1754 C CA . CYS A 1 225 ? -25.717 5.443 23.905 1.00 76.44 225 CYS A CA 1
ATOM 1755 C C . CYS A 1 225 ? -26.828 4.442 24.263 1.00 76.44 225 CYS A C 1
ATOM 1757 O O . CYS A 1 225 ? -27.771 4.814 24.948 1.00 76.44 225 CYS A O 1
ATOM 1759 N N . GLY A 1 226 ? -26.672 3.160 23.908 1.00 73.75 226 GLY A N 1
ATOM 1760 C CA . GLY A 1 226 ? -27.640 2.112 24.263 1.00 73.75 226 GLY A CA 1
ATOM 1761 C C . GLY A 1 226 ? -27.672 1.743 25.755 1.00 73.75 226 GLY A C 1
ATOM 1762 O O . GLY A 1 226 ? -28.652 1.168 26.223 1.00 73.75 226 GLY A O 1
ATOM 1763 N N . LYS A 1 227 ? -26.623 2.073 26.524 1.00 60.50 227 LYS A N 1
ATOM 1764 C CA . LYS A 1 227 ? -26.639 1.948 27.991 1.00 60.50 227 LYS A CA 1
ATOM 1765 C C . LYS A 1 227 ? -27.415 3.073 28.674 1.00 60.50 227 LYS A C 1
ATOM 1767 O O . LYS A 1 227 ? -28.005 2.810 29.709 1.00 60.50 227 LYS A O 1
ATOM 1772 N N . ALA A 1 228 ? -27.423 4.277 28.100 1.00 56.50 228 ALA A N 1
ATOM 1773 C CA . ALA A 1 228 ? -28.136 5.428 28.654 1.00 56.50 228 ALA A CA 1
ATOM 1774 C C . ALA A 1 228 ? -29.666 5.338 28.484 1.00 56.50 228 ALA A C 1
ATOM 1776 O O . ALA A 1 228 ? -30.383 5.925 29.279 1.00 56.50 228 ALA A O 1
ATOM 1777 N N . ASP A 1 229 ? -30.159 4.586 27.493 1.00 49.88 229 ASP A N 1
ATOM 1778 C CA . ASP A 1 229 ? -31.602 4.362 27.278 1.00 49.88 229 ASP A CA 1
ATOM 1779 C C . ASP A 1 229 ? -32.199 3.246 28.165 1.00 49.88 229 ASP A C 1
ATOM 1781 O O . ASP A 1 229 ? -33.414 3.077 28.208 1.00 49.88 229 ASP A O 1
ATOM 1785 N N . ASN A 1 230 ? -31.364 2.470 28.869 1.00 47.16 230 ASN A N 1
ATOM 1786 C CA . ASN A 1 230 ? -31.786 1.339 29.715 1.00 47.16 230 ASN A CA 1
ATOM 1787 C C . ASN A 1 230 ? -31.550 1.575 31.222 1.00 47.16 230 ASN A C 1
ATOM 1789 O O . ASN A 1 230 ? -31.650 0.631 32.011 1.00 47.16 230 ASN A O 1
ATOM 1793 N N . SER A 1 231 ? -31.203 2.802 31.618 1.00 42.25 231 SER A N 1
ATOM 1794 C CA . SER A 1 231 ? -30.933 3.233 32.999 1.00 42.25 231 SER A CA 1
ATOM 1795 C C . SER A 1 231 ? -31.778 4.443 33.355 1.00 42.25 231 SER A C 1
ATOM 1797 O O . SER A 1 231 ? -32.365 4.443 34.456 1.00 42.25 231 SER A O 1
#

Solvent-accessible surface area (backbone atoms only — not comparable to full-atom values): 12535 Å² total; per-residue (Å²): 132,82,71,82,70,50,69,66,59,49,53,55,48,49,55,50,51,52,53,50,51,53,52,49,53,51,50,62,60,45,60,77,37,69,60,47,50,54,52,49,45,47,47,50,52,43,26,52,40,26,39,53,52,14,55,53,32,47,64,51,17,81,84,40,65,77,35,40,60,56,13,51,52,28,41,52,50,18,54,51,42,60,70,43,44,65,56,50,51,51,62,71,44,45,80,57,47,66,60,33,73,79,38,52,66,60,48,52,46,52,77,65,38,52,66,58,49,55,55,48,60,68,46,38,63,61,56,49,67,47,58,70,66,58,50,52,50,48,46,51,53,51,54,50,50,48,52,53,50,51,52,56,46,39,72,75,50,41,71,39,89,78,54,59,68,53,62,28,54,50,33,44,56,52,49,68,75,34,80,71,88,63,61,70,68,48,56,50,44,37,63,45,39,64,57,46,49,55,52,47,54,54,51,49,53,53,49,56,50,49,53,50,55,44,52,53,51,51,51,25,51,50,56,54,54,62,50,64,79,75,111

Secondary structure (DSSP, 8-state):
------HHHHHHHHHHHHHHHHHHHHHHHHTTSHHHHHHHIIIIIIIIIHHHHHHHHHHHTTT-THHHHHHHHHHHHHHHHHHHHHHHHHHHTHHHHHHHHHSHHHHHHHHHHHHHHHHHHHHHHHHHTS-HHHHHHHHHHHHHHHHHHHHHHHHHHTTHHHHTTHHHHHHHHHHHHTSSS--HHHHHHHHHHHHHHHHHHHHHHHHHHHHHHHHHHHHHHHHHHHHHTT-

Radius of gyration: 23.07 Å; Cα contacts (8 Å, |Δi|>4): 142; chains: 1; bounding box: 58×47×65 Å

Sequence (231 aa):
MQPSSNPFITILADIEQEDRKLIKQKRDGEKSTSAYRVGFWVFWGGFVGSLAVSLVLAFFAWWAPSLAKASIVLLLLSYGIILVYPLLGAWLYRSEIGAIYRAPFASFLIANMVRPLQVDEAHLKQLVGLPKTDLQLGISALKNNRKDLAQRIALVVGPAEKVGVFPGVLAMFVTLKQLEGQPDWVLAIAYATPVFFVIAVIAHHLCARQDRMIALAELALSHQCGKADNS

Mean predicted aligned error: 9.21 Å